Protein AF-0000000066610756 (afdb_homodimer)

pLDDT: mean 82.96, std 19.71, range [27.08, 98.69]

Radius of gyration: 21.39 Å; Cα contacts (8 Å, |Δi|>4): 344; chains: 2; bounding box: 57×65×44 Å

Nearest PDB structures (foldseek):
  4hwd-assembly3_B  TM=3.759E-01  e=1.108E+00  Arabidopsis thaliana
  2kvp-assembly1_A  TM=3.394E-01  e=3.979E+00  Mus musculus
  4hwh-assembly3_C  TM=3.846E-01  e=5.087E+00  Arabidopsis thaliana
  5v6p-assembly1_B  TM=2.642E-01  e=6.505E+00  Saccharomyces cerevisiae S288C
  3t6g-assembly2_D  TM=3.608E-01  e=3.987E-01  Homo sapiens

Secondary structure (DSSP, 8-state):
-----GGG--HIIIIIHHHHHHHHHHHHHHHHHHHHHHTT--TT-HHHHHHHHHHHHHHHHHHHHHHHHHHHHHHH-SSEEGGGSTHHHHHHHHHHHHHHHHHHTHHHHTTT-GGGTHHHHHHHHHHHHHHHHHHHHHHHHEE--TT--S--HHHHHHS--/-----GGG--HIIIIIHHHHHHHHHHHHHHHHHHHHHHTT--TT-HHHHHHHHHHHHHHHHHHHHHHHHHHHHHHH-SSEEGGGSTHHHHHHHHHHHHHHHHHHTHHHHHTT-GGGTHHHHHHHHHHHHHHHHHHHHHHHHEE--TT--S--HHHHHHS--

Solvent-accessible surface area (backbone atoms only — not comparable to full-atom values): 17244 Å² 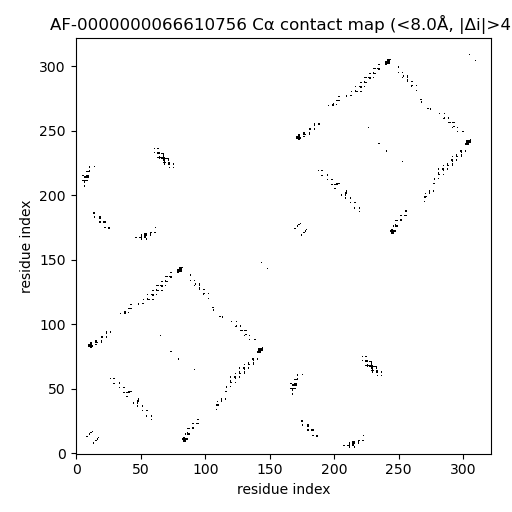total; per-residue (Å²): 129,78,73,62,89,56,69,66,46,29,43,15,74,63,40,38,62,65,43,44,60,55,51,47,50,44,49,51,52,49,51,50,49,46,55,63,49,26,72,64,43,40,96,82,32,58,67,48,45,50,23,48,48,31,45,42,51,29,51,33,50,51,38,35,28,51,33,18,24,48,46,30,52,52,70,73,43,92,64,38,51,45,82,39,42,54,49,50,61,56,45,52,48,50,53,38,51,54,49,50,52,48,62,73,43,34,64,71,47,26,69,82,43,41,81,83,45,42,71,51,49,51,47,35,52,51,33,37,51,53,30,49,54,42,49,52,53,42,61,72,47,42,41,74,46,80,85,60,75,76,88,68,58,66,63,55,64,74,51,65,119,129,77,73,61,88,55,69,67,45,28,44,16,74,63,40,37,62,63,43,43,61,55,50,48,50,44,50,50,51,51,52,48,50,46,57,62,51,26,71,64,44,40,98,83,32,58,68,48,45,51,23,49,48,32,46,42,49,28,51,33,49,50,37,34,28,52,32,19,24,49,45,30,52,55,71,72,43,92,64,38,49,45,81,39,43,53,48,49,61,56,44,53,47,51,53,39,52,55,49,50,52,49,61,72,42,34,66,70,48,26,70,81,43,42,79,82,44,42,70,49,51,51,47,34,52,51,33,37,51,52,32,49,52,42,51,53,54,42,61,71,47,40,41,73,45,80,86,61,74,76,90,68,57,67,64,55,64,73,54,62,118

Organism: Homo sapiens (NCBI:txid9606)

Sequence (322 aa):
MFLPHMNHLTLEQTFFSQVLPKTVKLFDDMMYELTSQARGLSSQNLEIQTTLRNILQTMVQLLGALTGCVQHICATQESIILENIQSLPSSVLHIIKSTFVHCKNSESVYSGCLHLVSDLLQALFKEAYSLQKQLMELLDMVCMDPLVDDNDDILNMVIGEMFLPHMNHLTLEQTFFSQVLPKTVKLFDDMMYELTSQARGLSSQNLEIQTTLRNILQTMVQLLGALTGCVQHICATQESIILENIQSLPSSVLHIIKSTFVHCKNSESVYSGCLHLVSDLLQALFKEAYSLQKQLMELLDMVCMDPLVDDNDDILNMVIGE

GO terms:
  GO:0005654 nucleoplasm (C, IDA)
  GO:0005730 nucleolus (C, IDA)

InterPro domains:
  IPR027902 Protein of unknown function DUF4487 [PTHR16071] (1-158)

Structure (mmCIF, N/CA/C/O backbone):
data_AF-0000000066610756-model_v1
#
loop_
_entity.id
_entity.type
_entity.pdbx_description
1 polymer 'FIGNL1 interacting regulator of recombination and mitosis'
#
loop_
_atom_site.group_PDB
_atom_site.id
_atom_site.type_symbol
_atom_site.label_atom_id
_atom_site.label_alt_id
_atom_site.label_comp_id
_atom_site.label_asym_id
_atom_site.label_entity_id
_atom_site.label_seq_id
_atom_site.pdbx_PDB_ins_code
_atom_site.Cartn_x
_atom_site.Cartn_y
_atom_site.Cartn_z
_atom_site.occupancy
_atom_site.B_iso_or_equiv
_atom_site.auth_seq_id
_atom_site.auth_comp_id
_atom_site.auth_asym_id
_atom_site.auth_atom_id
_atom_site.pdbx_PDB_model_num
ATOM 1 N N . MET A 1 1 ? -4.664 -6.758 -25.031 1 27.58 1 MET A N 1
ATOM 2 C CA . MET A 1 1 ? -3.332 -6.184 -24.875 1 27.58 1 MET A CA 1
ATOM 3 C C . MET A 1 1 ? -2.322 -7.254 -24.469 1 27.58 1 MET A C 1
ATOM 5 O O . MET A 1 1 ? -2.527 -7.977 -23.5 1 27.58 1 MET A O 1
ATOM 9 N N . PHE A 1 2 ? -1.64 -7.715 -25.359 1 30.11 2 PHE A N 1
ATOM 10 C CA . PHE A 1 2 ? -0.6 -8.734 -25.297 1 30.11 2 PHE A CA 1
ATOM 11 C C . PHE A 1 2 ? 0.396 -8.422 -24.188 1 30.11 2 PHE A C 1
ATOM 13 O O . PHE A 1 2 ? 1.03 -7.367 -24.188 1 30.11 2 PHE A O 1
ATOM 20 N N . LEU A 1 3 ? -0.009 -8.617 -23 1 39.03 3 LEU A N 1
ATOM 21 C CA . LEU A 1 3 ? 1.112 -8.469 -22.078 1 39.03 3 LEU A CA 1
ATOM 22 C C . LEU A 1 3 ? 2.371 -9.117 -22.656 1 39.03 3 LEU A C 1
ATOM 24 O O . LEU A 1 3 ? 2.34 -10.273 -23.078 1 39.03 3 LEU A O 1
ATOM 28 N N . PRO A 1 4 ? 3.203 -8.414 -23.359 1 38.75 4 PRO A N 1
ATOM 29 C CA . PRO A 1 4 ? 4.414 -9.031 -23.906 1 38.75 4 PRO A CA 1
ATOM 30 C C . PRO A 1 4 ? 4.875 -10.242 -23.094 1 38.75 4 PRO A C 1
ATOM 32 O O . PRO A 1 4 ? 4.453 -10.422 -21.953 1 38.75 4 PRO A O 1
ATOM 35 N N . HIS A 1 5 ? 5.805 -11.016 -23.562 1 45.28 5 HIS A N 1
ATOM 36 C CA . HIS A 1 5 ? 6.395 -12.227 -23 1 45.28 5 HIS A CA 1
ATOM 37 C C . HIS A 1 5 ? 6.57 -12.109 -21.484 1 45.28 5 HIS A C 1
ATOM 39 O O . HIS A 1 5 ? 7.297 -11.234 -21.016 1 45.28 5 HIS A O 1
ATOM 45 N N . MET A 1 6 ? 5.656 -12.57 -20.641 1 46.06 6 MET A N 1
ATOM 46 C CA . MET A 1 6 ? 5.258 -12.633 -19.234 1 46.06 6 MET A CA 1
ATOM 47 C C . MET A 1 6 ? 6.418 -13.086 -18.359 1 46.06 6 MET A C 1
ATOM 49 O O . MET A 1 6 ? 6.227 -13.398 -17.172 1 46.06 6 MET A O 1
ATOM 53 N N . ASN A 1 7 ? 7.629 -13.352 -18.938 1 48.03 7 ASN A N 1
ATOM 54 C CA . ASN A 1 7 ? 8.695 -14 -18.188 1 48.03 7 ASN A CA 1
ATOM 55 C C . ASN A 1 7 ? 9.133 -13.148 -17 1 48.03 7 ASN A C 1
ATOM 57 O O . ASN A 1 7 ? 9.891 -13.609 -16.141 1 48.03 7 ASN A O 1
ATOM 61 N N . HIS A 1 8 ? 8.836 -11.891 -16.953 1 53.22 8 HIS A N 1
ATOM 62 C CA . HIS A 1 8 ? 9.5 -11.18 -15.875 1 53.22 8 HIS A CA 1
ATOM 63 C C . HIS A 1 8 ? 8.523 -10.281 -15.117 1 53.22 8 HIS A C 1
ATOM 65 O O . HIS A 1 8 ? 8.82 -9.109 -14.875 1 53.22 8 HIS A O 1
ATOM 71 N N . LEU A 1 9 ? 7.348 -10.922 -14.891 1 63.69 9 LEU A N 1
ATOM 72 C CA . LEU A 1 9 ? 6.488 -10 -14.148 1 63.69 9 LEU A CA 1
ATOM 73 C C . LEU A 1 9 ? 6.91 -9.93 -12.688 1 63.69 9 LEU A C 1
ATOM 75 O O . LEU A 1 9 ? 6.812 -10.914 -11.953 1 63.69 9 LEU A O 1
ATOM 79 N N . THR A 1 10 ? 7.777 -8.867 -12.438 1 78.94 10 THR A N 1
ATOM 80 C CA . THR A 1 10 ? 8.148 -8.594 -11.055 1 78.94 10 THR A CA 1
ATOM 81 C C . THR A 1 10 ? 7.176 -7.605 -10.422 1 78.94 10 THR A C 1
ATOM 83 O O . THR A 1 10 ? 6.391 -6.961 -11.125 1 78.94 10 THR A O 1
ATOM 86 N N . LEU A 1 11 ? 7.051 -7.664 -9.172 1 83 11 LEU A N 1
ATOM 87 C CA . LEU A 1 11 ? 6.25 -6.699 -8.43 1 83 11 LEU A CA 1
ATOM 88 C C . LEU A 1 11 ? 6.57 -5.273 -8.867 1 83 11 LEU A C 1
ATOM 90 O O . LEU A 1 11 ? 5.672 -4.43 -8.953 1 83 11 LEU A O 1
ATOM 94 N N . GLU A 1 12 ? 7.793 -5.078 -9.25 1 87.69 12 GLU A N 1
ATOM 95 C CA . GLU A 1 12 ? 8.258 -3.783 -9.734 1 87.69 12 GLU A CA 1
ATOM 96 C C . GLU A 1 12 ? 7.543 -3.389 -11.031 1 87.69 12 GLU A C 1
ATOM 98 O O . GLU A 1 12 ? 6.914 -2.33 -11.094 1 87.69 12 GLU A O 1
ATOM 103 N N . GLN A 1 13 ? 7.535 -4.293 -11.891 1 82.88 13 GLN A N 1
ATOM 104 C CA . GLN A 1 13 ? 7.004 -3.98 -13.211 1 82.88 13 GLN A CA 1
ATOM 105 C C . GLN A 1 13 ? 5.48 -3.916 -13.195 1 82.88 13 GLN A C 1
ATOM 107 O O . GLN A 1 13 ? 4.879 -3.107 -13.906 1 82.88 13 GLN A O 1
ATOM 112 N N . THR A 1 14 ? 4.914 -4.633 -12.359 1 82.12 14 THR A N 1
ATOM 113 C CA . THR A 1 14 ? 3.463 -4.793 -12.406 1 82.12 14 THR A CA 1
ATOM 114 C C . THR A 1 14 ? 2.785 -3.814 -11.445 1 82.12 14 THR A C 1
ATOM 116 O O . THR A 1 14 ? 1.676 -3.348 -11.711 1 82.12 14 THR A O 1
ATOM 119 N N . PHE A 1 15 ? 3.443 -3.43 -10.422 1 87.69 15 PHE A N 1
ATOM 120 C CA . PHE A 1 15 ? 2.75 -2.682 -9.383 1 87.69 15 PHE A CA 1
ATOM 121 C C . PHE A 1 15 ? 3.537 -1.435 -8.992 1 87.69 15 PHE A C 1
ATOM 123 O O . PHE A 1 15 ? 3.096 -0.312 -9.25 1 87.69 15 PHE A O 1
ATOM 130 N N . PHE A 1 16 ? 4.73 -1.528 -8.492 1 92 16 PHE A N 1
ATOM 131 C CA . PHE A 1 16 ? 5.434 -0.421 -7.859 1 92 16 PHE A CA 1
ATOM 132 C C . PHE A 1 16 ? 5.762 0.667 -8.875 1 92 16 PHE A C 1
ATOM 134 O O . PHE A 1 16 ? 5.555 1.854 -8.609 1 92 16 PHE A O 1
ATOM 141 N N . SER A 1 17 ? 6.168 0.231 -10 1 92.12 17 SER A N 1
ATOM 142 C CA . SER A 1 17 ? 6.551 1.218 -11.008 1 92.12 17 SER A CA 1
ATOM 143 C C . SER A 1 17 ? 5.332 1.986 -11.516 1 92.12 17 SER A C 1
ATOM 145 O O . SER A 1 17 ? 5.469 3.076 -12.07 1 92.12 17 SER A O 1
ATOM 147 N N . GLN A 1 18 ? 4.211 1.436 -11.273 1 87.75 18 GLN A N 1
ATOM 148 C CA . GLN A 1 18 ? 2.988 2.068 -11.766 1 87.75 18 GLN A CA 1
ATOM 149 C C . GLN A 1 18 ? 2.342 2.92 -10.672 1 87.75 18 GLN A C 1
ATOM 151 O O . GLN A 1 18 ? 1.815 4 -10.953 1 87.75 18 GLN A O 1
ATOM 156 N N . VAL A 1 19 ? 2.441 2.537 -9.516 1 91.06 19 VAL A N 1
ATOM 157 C CA . VAL A 1 19 ? 1.655 3.111 -8.43 1 91.06 19 VAL A CA 1
ATOM 158 C C . VAL A 1 19 ? 2.502 4.113 -7.652 1 91.06 19 VAL A C 1
ATOM 160 O O . VAL A 1 19 ? 2.018 5.184 -7.273 1 91.06 19 VAL A O 1
ATOM 163 N N . LEU A 1 20 ? 3.752 3.887 -7.426 1 95 20 LEU A N 1
ATOM 164 C CA . LEU A 1 20 ? 4.57 4.66 -6.496 1 95 20 LEU A CA 1
ATOM 165 C C . LEU A 1 20 ? 4.855 6.051 -7.051 1 95 20 LEU A C 1
ATOM 167 O O . LEU A 1 20 ? 4.828 7.039 -6.309 1 95 20 LEU A O 1
ATOM 171 N N . PRO A 1 21 ? 5.047 6.168 -8.383 1 93.44 21 PRO A N 1
ATOM 172 C CA . PRO A 1 21 ? 5.227 7.531 -8.898 1 93.44 21 PRO A CA 1
ATOM 173 C C . PRO A 1 21 ? 4.016 8.422 -8.633 1 93.44 21 PRO A C 1
ATOM 175 O O . PRO A 1 21 ? 4.172 9.602 -8.305 1 93.44 21 PRO A O 1
ATOM 178 N N . LYS A 1 22 ? 2.867 7.906 -8.773 1 91.81 22 LYS A N 1
ATOM 179 C CA . LYS A 1 22 ? 1.653 8.664 -8.477 1 91.81 22 LYS A CA 1
ATOM 180 C C . LYS A 1 22 ? 1.566 9 -6.992 1 91.81 22 LYS A C 1
ATOM 182 O O . LYS A 1 22 ? 1.141 10.102 -6.621 1 91.81 22 LYS A O 1
ATOM 187 N N . THR A 1 23 ? 1.944 8.094 -6.156 1 93.94 23 THR A N 1
ATOM 188 C CA . THR A 1 23 ? 1.965 8.312 -4.711 1 93.94 23 THR A CA 1
ATOM 189 C C . THR A 1 23 ? 2.906 9.453 -4.348 1 93.94 23 THR A C 1
ATOM 191 O O . THR A 1 23 ? 2.549 10.328 -3.559 1 93.94 23 THR A O 1
ATOM 194 N N . VAL A 1 24 ? 4.043 9.453 -4.965 1 96.5 24 VAL A N 1
ATOM 195 C CA . VAL A 1 24 ? 5.039 10.484 -4.715 1 96.5 24 VAL A CA 1
ATOM 196 C C . VAL A 1 24 ? 4.492 11.844 -5.152 1 96.5 24 VAL A C 1
ATOM 198 O O . VAL A 1 24 ? 4.613 12.828 -4.426 1 96.5 24 VAL A O 1
ATOM 201 N N . LYS A 1 25 ? 3.906 11.812 -6.289 1 94.69 25 LYS A N 1
ATOM 202 C CA . LYS A 1 25 ? 3.332 13.055 -6.793 1 94.69 25 LYS A CA 1
ATOM 203 C C . LYS A 1 25 ? 2.246 13.578 -5.855 1 94.69 25 LYS A C 1
ATOM 205 O O . LYS A 1 25 ? 2.184 14.781 -5.582 1 94.69 25 LYS A O 1
ATOM 210 N N . LEU A 1 26 ? 1.406 12.766 -5.434 1 92.19 26 LEU A N 1
ATOM 211 C CA . LEU A 1 26 ? 0.346 13.141 -4.508 1 92.19 26 LEU A CA 1
ATOM 212 C C . LEU A 1 26 ? 0.931 13.695 -3.213 1 92.19 26 LEU A C 1
ATOM 214 O O . LEU A 1 26 ? 0.443 14.703 -2.688 1 92.19 26 LEU A O 1
ATOM 218 N N . PHE A 1 27 ? 1.958 13.078 -2.768 1 95.62 27 PHE A N 1
ATOM 219 C CA . PHE A 1 27 ? 2.594 13.531 -1.536 1 95.62 27 PHE A CA 1
ATOM 220 C C . PHE A 1 27 ? 3.221 14.906 -1.723 1 95.62 27 PHE A C 1
ATOM 222 O O . PHE A 1 27 ? 3.076 15.781 -0.867 1 95.62 27 PHE A O 1
ATOM 229 N N . ASP A 1 28 ? 3.861 15.031 -2.85 1 96.06 28 ASP A N 1
ATOM 230 C CA . ASP A 1 28 ? 4.465 16.328 -3.166 1 96.06 28 ASP A CA 1
ATOM 231 C C . ASP A 1 28 ? 3.404 17.422 -3.262 1 96.06 28 ASP A C 1
ATOM 233 O O . ASP A 1 28 ? 3.621 18.531 -2.803 1 96.06 28 ASP A O 1
ATOM 237 N N . ASP A 1 29 ? 2.348 17.078 -3.854 1 93 29 ASP A N 1
ATOM 238 C CA . ASP A 1 29 ? 1.25 18.031 -3.965 1 93 29 ASP A CA 1
ATOM 239 C C . ASP A 1 29 ? 0.721 18.422 -2.586 1 93 29 ASP A C 1
ATOM 241 O O . ASP A 1 29 ? 0.427 19.594 -2.338 1 93 29 ASP A O 1
ATOM 245 N N . MET A 1 30 ? 0.583 17.484 -1.714 1 93.62 30 MET A N 1
ATOM 246 C CA . MET A 1 30 ? 0.137 17.766 -0.353 1 93.62 30 MET A CA 1
ATOM 247 C C . MET A 1 30 ? 1.142 18.656 0.376 1 93.62 30 MET A C 1
ATOM 249 O O . MET A 1 30 ? 0.756 19.594 1.065 1 93.62 30 MET A O 1
ATOM 253 N N . MET A 1 31 ? 2.434 18.391 0.14 1 94.69 31 MET A N 1
ATOM 254 C CA . MET A 1 31 ? 3.484 19.203 0.763 1 94.69 31 MET A CA 1
ATOM 255 C C . MET A 1 31 ? 3.428 20.641 0.274 1 94.69 31 MET A C 1
ATOM 257 O O . MET A 1 31 ? 3.58 21.578 1.064 1 94.69 31 MET A O 1
ATOM 261 N N . TYR A 1 32 ? 3.207 20.734 -0.966 1 93.44 32 TYR A N 1
ATOM 262 C CA . TYR A 1 32 ? 3.1 22.062 -1.553 1 93.44 32 TYR A CA 1
ATOM 263 C C . TYR A 1 32 ? 1.906 22.828 -0.978 1 93.44 32 TYR A C 1
ATOM 265 O O . TYR A 1 32 ? 2.027 23.984 -0.592 1 93.44 32 TYR A O 1
ATOM 273 N N . GLU A 1 33 ? 0.797 22.156 -0.898 1 90.75 33 GLU A N 1
ATOM 274 C CA . GLU A 1 33 ? -0.41 22.766 -0.349 1 90.75 33 GLU A CA 1
ATOM 275 C C . GLU A 1 33 ? -0.223 23.141 1.12 1 90.75 33 GLU A C 1
ATOM 277 O O . GLU A 1 33 ? -0.69 24.188 1.566 1 90.75 33 GLU A O 1
ATOM 282 N N . LEU A 1 34 ? 0.386 22.266 1.801 1 93.31 34 LEU A N 1
ATOM 283 C CA . LEU A 1 34 ? 0.671 22.516 3.209 1 93.31 34 LEU A CA 1
ATOM 284 C C . LEU A 1 34 ? 1.474 23.812 3.383 1 93.31 34 LEU A C 1
ATOM 286 O O . LEU A 1 34 ? 1.108 24.672 4.188 1 93.31 34 LEU A O 1
ATOM 290 N N . THR A 1 35 ? 2.469 23.938 2.627 1 91.88 35 THR A N 1
ATOM 291 C CA . THR A 1 35 ? 3.344 25.109 2.717 1 91.88 35 THR A CA 1
ATOM 292 C C . THR A 1 35 ? 2.621 26.359 2.256 1 91.88 35 THR A C 1
ATOM 294 O O . THR A 1 35 ? 2.766 27.422 2.863 1 91.88 35 THR A O 1
ATOM 297 N N . SER A 1 36 ? 1.861 26.25 1.258 1 91.69 36 SER A N 1
ATOM 298 C CA . SER A 1 36 ? 1.138 27.406 0.711 1 91.69 36 SER A CA 1
ATOM 299 C C . SER A 1 36 ? 0.077 27.906 1.686 1 91.69 36 SER A C 1
ATOM 301 O O . SER A 1 36 ? -0.064 29.109 1.891 1 91.69 36 SER A O 1
ATOM 303 N N . GLN A 1 37 ? -0.64 26.969 2.33 1 89.5 37 GLN A N 1
ATOM 304 C CA . GLN A 1 37 ? -1.739 27.312 3.221 1 89.5 37 GLN A CA 1
ATOM 305 C C . GLN A 1 37 ? -1.222 27.75 4.59 1 89.5 37 GLN A C 1
ATOM 307 O O . GLN A 1 37 ? -1.882 28.516 5.297 1 89.5 37 GLN A O 1
ATOM 312 N N . ALA A 1 38 ? -0.057 27.344 4.91 1 91.94 38 ALA A N 1
ATOM 313 C CA . ALA A 1 38 ? 0.499 27.641 6.227 1 91.94 38 ALA A CA 1
ATOM 314 C C . ALA A 1 38 ? 0.725 29.141 6.398 1 91.94 38 ALA A C 1
ATOM 316 O O . ALA A 1 38 ? 0.708 29.656 7.52 1 91.94 38 ALA A O 1
ATOM 317 N N . ARG A 1 39 ? 0.85 29.812 5.305 1 87.69 39 ARG A N 1
ATOM 318 C CA . ARG A 1 39 ? 1.081 31.25 5.34 1 87.69 39 ARG A CA 1
ATOM 319 C C . ARG A 1 39 ? -0.112 31.984 5.945 1 87.69 39 ARG A C 1
ATOM 321 O O . ARG A 1 39 ? 0.042 33.062 6.523 1 87.69 39 ARG A O 1
ATOM 328 N N . GLY A 1 40 ? -1.313 31.438 5.797 1 89.62 40 GLY A N 1
ATOM 329 C CA . GLY A 1 40 ? -2.529 32.062 6.293 1 89.62 40 GLY A CA 1
ATOM 330 C C . GLY A 1 40 ? -2.984 31.5 7.629 1 89.62 40 GLY A C 1
ATOM 331 O O . GLY A 1 40 ? -4.031 31.891 8.148 1 89.62 40 GLY A O 1
ATOM 332 N N . LEU A 1 41 ? -2.186 30.641 8.188 1 90.38 41 LEU A N 1
ATOM 333 C CA . LEU A 1 41 ? -2.586 29.969 9.422 1 90.38 41 LEU A CA 1
ATOM 334 C C . LEU A 1 41 ? -2.615 30.938 10.594 1 90.38 41 LEU A C 1
ATOM 336 O O . LEU A 1 41 ? -1.671 31.719 10.789 1 90.38 41 LEU A O 1
ATOM 340 N N . SER A 1 42 ? -3.709 31.016 11.18 1 86.06 42 SER A N 1
ATOM 341 C CA . SER A 1 42 ? -3.912 31.781 12.406 1 86.06 42 SER A CA 1
ATOM 342 C C . SER A 1 42 ? -5.027 31.188 13.258 1 86.06 42 SER A C 1
ATOM 344 O O . SER A 1 42 ? -5.816 30.375 12.766 1 86.06 42 SER A O 1
ATOM 346 N N . SER A 1 43 ? -5.055 31.531 14.57 1 84.31 43 SER A N 1
ATOM 347 C CA . SER A 1 43 ? -6.082 31.031 15.469 1 84.31 43 SER A CA 1
ATOM 348 C C . SER A 1 43 ? -7.465 31.516 15.062 1 84.31 43 SER A C 1
ATOM 350 O O . SER A 1 43 ? -8.484 30.953 15.469 1 84.31 43 SER A O 1
ATOM 352 N N . GLN A 1 44 ? -7.465 32.531 14.141 1 86.94 44 GLN A N 1
ATOM 353 C CA . GLN A 1 44 ? -8.742 33.125 13.75 1 86.94 44 GLN A CA 1
ATOM 354 C C . GLN A 1 44 ? -9.242 32.531 12.445 1 86.94 44 GLN A C 1
ATOM 356 O O . GLN A 1 44 ? -10.414 32.688 12.086 1 86.94 44 GLN A O 1
ATOM 361 N N . ASN A 1 45 ? -8.344 31.844 11.781 1 88.56 45 ASN A N 1
ATOM 362 C CA . ASN A 1 45 ? -8.742 31.25 10.508 1 88.56 45 ASN A CA 1
ATOM 363 C C . ASN A 1 45 ? -8.984 29.75 10.633 1 88.56 45 ASN A C 1
ATOM 365 O O . ASN A 1 45 ? -8.133 28.953 10.242 1 88.56 45 ASN A O 1
ATOM 369 N N . LEU A 1 46 ? -10.133 29.406 11.047 1 88 46 LEU A N 1
ATOM 370 C CA . LEU A 1 46 ? -10.508 28.016 11.344 1 88 46 LEU A CA 1
ATOM 371 C C . LEU A 1 46 ? -10.5 27.172 10.086 1 88 46 LEU A C 1
ATOM 373 O O . LEU A 1 46 ? -10.156 25.984 10.125 1 88 46 LEU A O 1
ATOM 377 N N . GLU A 1 47 ? -10.859 27.828 9.039 1 88.44 47 GLU A N 1
ATOM 378 C CA . GLU A 1 47 ? -10.914 27.109 7.773 1 88.44 47 GLU A CA 1
ATOM 379 C C . GLU A 1 47 ? -9.531 26.609 7.359 1 88.44 47 GLU A C 1
ATOM 381 O O . GLU A 1 47 ? -9.375 25.438 6.992 1 88.44 47 GLU A O 1
ATOM 386 N N . ILE A 1 48 ? -8.57 27.5 7.473 1 90.31 48 ILE A N 1
ATOM 387 C CA . ILE A 1 48 ? -7.203 27.125 7.105 1 90.31 48 ILE A CA 1
ATOM 388 C C . ILE A 1 48 ? -6.66 26.109 8.094 1 90.31 48 ILE A C 1
ATOM 390 O O . ILE A 1 48 ? -5.996 25.141 7.699 1 90.31 48 ILE A O 1
ATOM 394 N N . GLN A 1 49 ? -6.961 26.281 9.367 1 92.56 49 GLN A N 1
ATOM 395 C CA . GLN A 1 49 ? -6.527 25.312 10.383 1 92.56 49 GLN A CA 1
ATOM 396 C C . GLN A 1 49 ? -7.055 23.922 10.078 1 92.56 49 GLN A C 1
ATOM 398 O O . GLN A 1 49 ? -6.301 22.938 10.117 1 92.56 49 GLN A O 1
ATOM 403 N N . THR A 1 50 ? -8.305 23.875 9.75 1 90.5 50 THR A N 1
ATOM 404 C CA . THR A 1 50 ? -8.93 22.594 9.453 1 90.5 50 THR A CA 1
ATOM 405 C C . THR A 1 50 ? -8.305 21.953 8.219 1 90.5 50 THR A C 1
ATOM 407 O O . THR A 1 50 ? -8.039 20.75 8.203 1 90.5 50 THR A O 1
ATOM 410 N N . THR A 1 51 ? -8.055 22.75 7.242 1 89.62 51 THR A N 1
ATOM 411 C CA . THR A 1 51 ? -7.438 22.266 6.012 1 89.62 51 THR A CA 1
ATOM 412 C C . THR A 1 51 ? -6.047 21.703 6.289 1 89.62 51 THR A C 1
ATOM 414 O O . THR A 1 51 ? -5.715 20.594 5.844 1 89.62 51 THR A O 1
ATOM 417 N N . LEU A 1 52 ? -5.297 22.453 7.035 1 93.44 52 LEU A N 1
ATOM 418 C CA . LEU A 1 52 ? -3.938 22.031 7.352 1 93.44 52 LEU A CA 1
ATOM 419 C C . LEU A 1 52 ? -3.945 20.734 8.164 1 93.44 52 LEU A C 1
ATOM 421 O O . LEU A 1 52 ? -3.17 19.828 7.887 1 93.44 52 LEU A O 1
ATOM 425 N N . ARG A 1 53 ? -4.855 20.672 9.078 1 92.44 53 ARG A N 1
ATOM 426 C CA . ARG A 1 53 ? -4.945 19.469 9.906 1 92.44 53 ARG A CA 1
ATOM 427 C C . ARG A 1 53 ? -5.367 18.266 9.07 1 92.44 53 ARG A C 1
ATOM 429 O O . ARG A 1 53 ? -4.848 17.156 9.258 1 92.44 53 ARG A O 1
ATOM 436 N N . ASN A 1 54 ? -6.223 18.438 8.156 1 88.94 54 ASN A N 1
ATOM 437 C CA . ASN A 1 54 ? -6.664 17.359 7.281 1 88.94 54 ASN A CA 1
ATOM 438 C C . ASN A 1 54 ? -5.527 16.859 6.391 1 88.94 54 ASN A C 1
ATOM 440 O O . ASN A 1 54 ? -5.359 15.656 6.211 1 88.94 54 ASN A O 1
ATOM 444 N N . ILE A 1 55 ? -4.781 17.75 5.816 1 93.25 55 ILE A N 1
ATOM 445 C CA . ILE A 1 55 ? -3.666 17.359 4.957 1 93.25 55 ILE A CA 1
ATOM 446 C C . ILE A 1 55 ? -2.637 16.578 5.773 1 93.25 55 ILE A C 1
ATOM 448 O O . ILE A 1 55 ? -2.191 15.508 5.355 1 93.25 55 ILE A O 1
ATOM 452 N N . LEU A 1 56 ? -2.344 17.141 6.949 1 94.38 56 LEU A N 1
ATOM 453 C CA . LEU A 1 56 ? -1.354 16.484 7.797 1 94.38 56 LEU A CA 1
ATOM 454 C C . LEU A 1 56 ? -1.82 15.094 8.211 1 94.38 56 LEU A C 1
ATOM 456 O O . LEU A 1 56 ? -1.045 14.141 8.164 1 94.38 56 LEU A O 1
ATOM 460 N N . GLN A 1 57 ? -3.051 15.031 8.516 1 90.25 57 GLN A N 1
ATOM 461 C CA . GLN A 1 57 ? -3.615 13.742 8.883 1 90.25 57 GLN A CA 1
ATOM 462 C C . GLN A 1 57 ? -3.504 12.742 7.734 1 90.25 57 GLN A C 1
ATOM 464 O O . GLN A 1 57 ? -3.141 11.586 7.945 1 90.25 57 GLN A O 1
ATOM 469 N N . THR A 1 58 ? -3.84 13.148 6.602 1 90.06 58 THR A N 1
ATOM 470 C CA . THR A 1 58 ? -3.76 12.297 5.418 1 90.06 58 THR A CA 1
ATOM 471 C C . THR A 1 58 ? -2.32 11.859 5.164 1 90.06 58 THR A C 1
ATOM 473 O O . THR A 1 58 ? -2.066 10.695 4.848 1 90.06 58 THR A O 1
ATOM 476 N N . MET A 1 59 ? -1.381 12.758 5.32 1 94.19 59 MET A N 1
ATOM 477 C CA . MET A 1 59 ? 0.03 12.438 5.121 1 94.19 59 MET A CA 1
ATOM 478 C C . MET A 1 59 ? 0.505 11.414 6.148 1 94.19 59 MET A C 1
ATOM 480 O O . MET A 1 59 ? 1.229 10.477 5.809 1 94.19 59 MET A O 1
ATOM 484 N N . VAL A 1 60 ? 0.067 11.594 7.395 1 93.75 60 VAL A N 1
ATOM 485 C CA . VAL A 1 60 ? 0.411 10.641 8.445 1 93.75 60 VAL A CA 1
ATOM 486 C C . VAL A 1 60 ? -0.092 9.25 8.062 1 93.75 60 VAL A C 1
ATOM 488 O O . VAL A 1 60 ? 0.647 8.266 8.156 1 93.75 60 VAL A O 1
ATOM 491 N N . GLN A 1 61 ? -1.275 9.227 7.586 1 89.81 61 GLN A N 1
ATOM 492 C CA . GLN A 1 61 ? -1.876 7.957 7.199 1 89.81 61 GLN A CA 1
ATOM 493 C C . GLN A 1 61 ? -1.147 7.344 6.008 1 89.81 61 GLN A C 1
ATOM 495 O O . GLN A 1 61 ? -0.953 6.129 5.949 1 89.81 61 GLN A O 1
ATOM 500 N N . LEU A 1 62 ? -0.823 8.086 5.082 1 92.88 62 LEU A N 1
ATOM 501 C CA . LEU A 1 62 ? -0.115 7.586 3.908 1 92.88 62 LEU A CA 1
ATOM 502 C C . LEU A 1 62 ? 1.239 7.004 4.297 1 92.88 62 LEU A C 1
ATOM 504 O O . LEU A 1 62 ? 1.615 5.926 3.824 1 92.88 62 LEU A O 1
ATOM 508 N N . LEU A 1 63 ? 1.993 7.715 5.176 1 95.94 63 LEU A N 1
ATOM 509 C CA . LEU A 1 63 ? 3.262 7.188 5.664 1 95.94 63 LEU A CA 1
ATOM 510 C C . LEU A 1 63 ? 3.062 5.844 6.352 1 95.94 63 LEU A C 1
ATOM 512 O O . LEU A 1 63 ? 3.848 4.914 6.145 1 95.94 63 LEU A O 1
ATOM 516 N N . GLY A 1 64 ? 2.018 5.773 7.102 1 92.88 64 GLY A N 1
ATOM 517 C CA . GLY A 1 64 ? 1.698 4.52 7.758 1 92.88 64 GLY A CA 1
ATOM 518 C C . GLY A 1 64 ? 1.44 3.383 6.785 1 92.88 64 GLY A C 1
ATOM 519 O O . GLY A 1 64 ? 1.932 2.27 6.977 1 92.88 64 GLY A O 1
ATOM 520 N N . ALA A 1 65 ? 0.667 3.662 5.836 1 90.06 65 ALA A N 1
ATOM 521 C CA . ALA A 1 65 ? 0.377 2.65 4.824 1 90.06 65 ALA A CA 1
ATOM 522 C C . ALA A 1 65 ? 1.656 2.172 4.145 1 90.06 65 ALA A C 1
ATOM 524 O O . ALA A 1 65 ? 1.834 0.974 3.912 1 90.06 65 ALA A O 1
ATOM 525 N N . LEU A 1 66 ? 2.527 3.066 3.797 1 94.88 66 LEU A N 1
ATOM 526 C CA . LEU A 1 66 ? 3.799 2.709 3.18 1 94.88 66 LEU A CA 1
ATOM 527 C C . LEU A 1 66 ? 4.648 1.869 4.129 1 94.88 66 LEU A C 1
ATOM 529 O O . LEU A 1 66 ? 5.289 0.904 3.705 1 94.88 66 LEU A O 1
ATOM 533 N N . THR A 1 67 ? 4.605 2.238 5.406 1 94.69 67 THR A N 1
ATOM 534 C CA . THR A 1 67 ? 5.324 1.457 6.406 1 94.69 67 THR A CA 1
ATOM 535 C C . THR A 1 67 ? 4.824 0.016 6.43 1 94.69 67 THR A C 1
ATOM 537 O O . THR A 1 67 ? 5.621 -0.924 6.43 1 94.69 67 THR A O 1
ATOM 540 N N . GLY A 1 68 ? 3.543 -0.089 6.461 1 91.38 68 GLY A N 1
ATOM 541 C CA . GLY A 1 68 ? 2.961 -1.422 6.422 1 91.38 68 GLY A CA 1
ATOM 542 C C . GLY A 1 68 ? 3.375 -2.221 5.203 1 91.38 68 GLY A C 1
ATOM 543 O O . GLY A 1 68 ? 3.682 -3.408 5.305 1 91.38 68 GLY A O 1
ATOM 544 N N . CYS A 1 69 ? 3.395 -1.635 4.066 1 89.31 69 CYS A N 1
ATOM 545 C CA . CYS A 1 69 ? 3.783 -2.295 2.824 1 89.31 69 CYS A CA 1
ATOM 546 C C . CYS A 1 69 ? 5.23 -2.768 2.887 1 89.31 69 CYS A C 1
ATOM 548 O O . CYS A 1 69 ? 5.523 -3.922 2.574 1 89.31 69 CYS A O 1
ATOM 550 N N . VAL A 1 70 ? 6.164 -1.943 3.324 1 93.62 70 VAL A N 1
ATOM 551 C CA . VAL A 1 70 ? 7.582 -2.283 3.402 1 93.62 70 VAL A CA 1
ATOM 552 C C . VAL A 1 70 ? 7.793 -3.383 4.438 1 93.62 70 VAL A C 1
ATOM 554 O O . VAL A 1 70 ? 8.547 -4.332 4.203 1 93.62 70 VAL A O 1
ATOM 557 N N . GLN A 1 71 ? 7.082 -3.244 5.539 1 92.12 71 GLN A N 1
ATOM 558 C CA . GLN A 1 71 ? 7.172 -4.254 6.586 1 92.12 71 GLN A CA 1
ATOM 559 C C . GLN A 1 71 ? 6.77 -5.629 6.062 1 92.12 71 GLN A C 1
ATOM 561 O O . GLN A 1 71 ? 7.426 -6.633 6.363 1 92.12 71 GLN A O 1
ATOM 566 N N . HIS A 1 72 ? 5.738 -5.633 5.363 1 85.81 72 HIS A N 1
ATOM 567 C CA . HIS A 1 72 ? 5.242 -6.902 4.852 1 85.81 72 HIS A CA 1
ATOM 568 C C . HIS A 1 72 ? 6.234 -7.527 3.875 1 85.81 72 HIS A C 1
ATOM 570 O O . HIS A 1 72 ? 6.469 -8.742 3.91 1 85.81 72 HIS A O 1
ATOM 576 N N . ILE A 1 73 ? 6.781 -6.777 2.98 1 86.31 73 ILE A N 1
ATOM 577 C CA . ILE A 1 73 ? 7.773 -7.254 2.021 1 86.31 73 ILE A CA 1
ATOM 578 C C . ILE A 1 73 ? 8.961 -7.859 2.764 1 86.31 73 ILE A C 1
ATOM 580 O O . ILE A 1 73 ? 9.445 -8.938 2.402 1 86.31 73 ILE A O 1
ATOM 584 N N . CYS A 1 74 ? 9.336 -7.203 3.801 1 86.69 74 CYS A N 1
ATOM 585 C CA . CYS A 1 74 ? 10.469 -7.688 4.586 1 86.69 74 CYS A CA 1
ATOM 586 C C . CYS A 1 74 ? 10.109 -8.969 5.324 1 86.69 74 CYS A C 1
ATOM 588 O O . CYS A 1 74 ? 10.953 -9.844 5.5 1 86.69 74 CYS A O 1
ATOM 590 N N . ALA A 1 75 ? 8.883 -9.102 5.703 1 82.81 75 ALA A N 1
ATOM 591 C CA . ALA A 1 75 ? 8.469 -10.234 6.531 1 82.81 75 ALA A CA 1
ATOM 592 C C . ALA A 1 75 ? 8.219 -11.477 5.676 1 82.81 75 ALA A C 1
ATOM 594 O O . ALA A 1 75 ? 8.398 -12.602 6.141 1 82.81 75 ALA A O 1
ATOM 595 N N . THR A 1 76 ? 7.824 -11.32 4.531 1 75.44 76 THR A N 1
ATOM 596 C CA . THR A 1 76 ? 7.332 -12.445 3.746 1 75.44 76 THR A CA 1
ATOM 597 C C . THR A 1 76 ? 8.398 -12.938 2.775 1 75.44 76 THR A C 1
ATOM 599 O O . THR A 1 76 ? 8.32 -14.055 2.268 1 75.44 76 THR A O 1
ATOM 602 N N . GLN A 1 77 ? 9.359 -12.094 2.426 1 72.19 77 GLN A N 1
ATOM 603 C CA . GLN A 1 77 ? 10.367 -12.484 1.441 1 72.19 77 GLN A CA 1
ATOM 604 C C . GLN A 1 77 ? 11.672 -12.891 2.119 1 72.19 77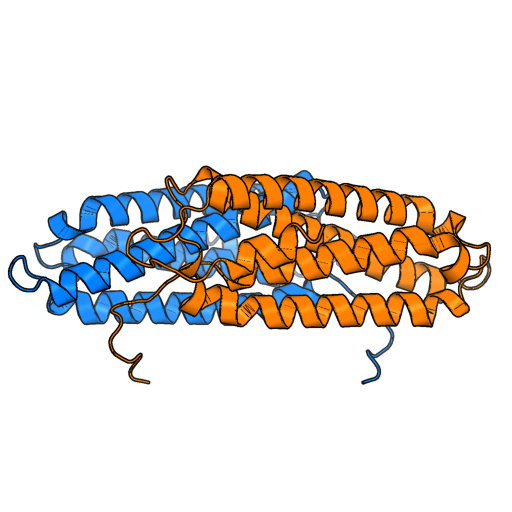 GLN A C 1
ATOM 606 O O . GLN A 1 77 ? 12.133 -12.219 3.043 1 72.19 77 GLN A O 1
ATOM 611 N N . GLU A 1 78 ? 12.156 -14.109 1.683 1 71.12 78 GLU A N 1
ATOM 612 C CA . GLU A 1 78 ? 13.43 -14.562 2.221 1 71.12 78 GLU A CA 1
ATOM 613 C C . GLU A 1 78 ? 14.586 -13.719 1.69 1 71.12 78 GLU A C 1
ATOM 615 O O . GLU A 1 78 ? 15.539 -13.43 2.418 1 71.12 78 GLU A O 1
ATOM 620 N N . SER A 1 79 ? 14.516 -13.492 0.53 1 74.06 79 SER A N 1
ATOM 621 C CA . SER A 1 79 ? 15.477 -12.609 -0.131 1 74.06 79 SER A CA 1
ATOM 622 C C . SER A 1 79 ? 14.773 -11.672 -1.108 1 74.06 79 SER A C 1
ATOM 624 O O . SER A 1 79 ? 13.781 -12.047 -1.733 1 74.06 79 SER A O 1
ATOM 626 N N . ILE A 1 80 ? 15.328 -10.531 -0.953 1 79.12 80 ILE A N 1
ATOM 627 C CA . ILE A 1 80 ? 14.68 -9.516 -1.78 1 79.12 80 ILE A CA 1
ATOM 628 C C . ILE A 1 80 ? 15.617 -9.094 -2.906 1 79.12 80 ILE A C 1
ATOM 630 O O . ILE A 1 80 ? 16.766 -8.695 -2.656 1 79.12 80 ILE A O 1
ATOM 634 N N . ILE A 1 81 ? 15.156 -9.32 -4.086 1 81.69 81 ILE A N 1
ATOM 635 C CA . ILE A 1 81 ? 15.891 -8.828 -5.25 1 81.69 81 ILE A CA 1
ATOM 636 C C . ILE A 1 81 ? 15.492 -7.379 -5.535 1 81.69 81 ILE A C 1
ATOM 638 O O . ILE A 1 81 ? 14.336 -7.094 -5.848 1 81.69 81 ILE A O 1
ATOM 642 N N . LEU A 1 82 ? 16.422 -6.547 -5.465 1 82.44 82 LEU A N 1
ATOM 643 C CA . LEU A 1 82 ? 16.172 -5.113 -5.574 1 82.44 82 LEU A CA 1
ATOM 644 C C . LEU A 1 82 ? 15.477 -4.785 -6.895 1 82.44 82 LEU A C 1
ATOM 646 O O . LEU A 1 82 ? 14.57 -3.949 -6.934 1 82.44 82 LEU A O 1
ATOM 650 N N . GLU A 1 83 ? 15.891 -5.48 -7.887 1 81.88 83 GLU A N 1
ATOM 651 C CA . GLU A 1 83 ? 15.328 -5.223 -9.211 1 81.88 83 GLU A CA 1
ATOM 652 C C . GLU A 1 83 ? 13.82 -5.469 -9.219 1 81.88 83 GLU A C 1
ATOM 654 O O . GLU A 1 83 ? 13.102 -4.922 -10.062 1 81.88 83 GLU A O 1
ATOM 659 N N . ASN A 1 84 ? 13.359 -6.246 -8.312 1 82.75 84 ASN A N 1
ATOM 660 C CA . ASN A 1 84 ? 11.953 -6.609 -8.266 1 82.75 84 ASN A CA 1
ATOM 661 C C . ASN A 1 84 ? 11.125 -5.574 -7.5 1 82.75 84 ASN A C 1
ATOM 663 O O . ASN A 1 84 ? 9.898 -5.629 -7.504 1 82.75 84 ASN A O 1
ATOM 667 N N . ILE A 1 85 ? 11.867 -4.621 -6.891 1 88.44 85 ILE A N 1
ATOM 668 C CA . ILE A 1 85 ? 11.141 -3.609 -6.137 1 88.44 85 ILE A CA 1
ATOM 669 C C . ILE A 1 85 ? 11.875 -2.27 -6.234 1 88.44 85 ILE A C 1
ATOM 671 O O . ILE A 1 85 ? 11.875 -1.487 -5.281 1 88.44 85 ILE A O 1
ATOM 675 N N . GLN A 1 86 ? 12.523 -1.904 -7.148 1 89.75 86 GLN A N 1
ATOM 676 C CA . GLN A 1 86 ? 13.469 -0.798 -7.242 1 89.75 86 GLN A CA 1
ATOM 677 C C . GLN A 1 86 ? 12.773 0.543 -7.035 1 89.75 86 GLN A C 1
ATOM 679 O O . GLN A 1 86 ? 13.375 1.492 -6.531 1 89.75 86 GLN A O 1
ATOM 684 N N . SER A 1 87 ? 11.555 0.717 -7.457 1 92.94 87 SER A N 1
ATOM 685 C CA . SER A 1 87 ? 10.828 1.975 -7.297 1 92.94 87 SER A CA 1
ATOM 686 C C . SER A 1 87 ? 10.492 2.236 -5.832 1 92.94 87 SER A C 1
ATOM 688 O O . SER A 1 87 ? 10.359 3.389 -5.414 1 92.94 87 SER A O 1
ATOM 690 N N . LEU A 1 88 ? 10.422 1.219 -5.09 1 94.38 88 LEU A N 1
ATOM 691 C CA . LEU A 1 88 ? 9.938 1.329 -3.717 1 94.38 88 LEU A CA 1
ATOM 692 C C . LEU A 1 88 ? 10.953 2.068 -2.844 1 94.38 88 LEU A C 1
ATOM 694 O O . LEU A 1 88 ? 10.625 3.104 -2.258 1 94.38 88 LEU A O 1
ATOM 698 N N . PRO A 1 89 ? 12.219 1.649 -2.785 1 94.19 89 PRO A N 1
ATOM 699 C CA . PRO A 1 89 ? 13.156 2.367 -1.92 1 94.19 89 PRO A CA 1
ATOM 700 C C . PRO A 1 89 ? 13.312 3.834 -2.312 1 94.19 89 PRO A C 1
ATOM 702 O O . PRO A 1 89 ? 13.367 4.707 -1.443 1 94.19 89 PRO A O 1
ATOM 705 N N . SER A 1 90 ? 13.367 4.117 -3.561 1 95.62 90 SER A N 1
ATOM 706 C CA . SER A 1 90 ? 13.562 5.488 -4.016 1 95.62 90 SER A CA 1
ATOM 707 C C . SER A 1 90 ? 12.367 6.367 -3.666 1 95.62 90 SER A C 1
ATOM 709 O O . SER A 1 90 ? 12.539 7.496 -3.195 1 95.62 90 SER A O 1
ATOM 711 N N . SER A 1 91 ? 11.195 5.855 -3.918 1 96.94 91 SER A N 1
ATOM 712 C CA . SER A 1 91 ? 9.984 6.609 -3.617 1 96.94 91 SER A CA 1
ATOM 713 C C . SER A 1 91 ? 9.859 6.879 -2.121 1 96.94 91 SER A C 1
ATOM 715 O O . SER A 1 91 ? 9.57 8.008 -1.711 1 96.94 91 SER A O 1
ATOM 717 N N . VAL A 1 92 ? 10.102 5.902 -1.354 1 97.69 92 VAL A N 1
ATOM 718 C CA . VAL A 1 92 ? 9.984 6.016 0.096 1 97.69 92 VAL A CA 1
ATOM 719 C C . VAL A 1 92 ? 11.039 6.984 0.622 1 97.69 92 VAL A C 1
ATOM 721 O O . VAL A 1 92 ? 10.75 7.82 1.481 1 97.69 92 VAL A O 1
ATOM 724 N N . LEU A 1 93 ? 12.203 6.949 0.039 1 97.75 93 LEU A N 1
ATOM 725 C CA . LEU A 1 93 ? 13.266 7.859 0.445 1 97.75 93 LEU A CA 1
ATOM 726 C C . LEU A 1 93 ? 12.883 9.305 0.158 1 97.75 93 LEU A C 1
ATOM 728 O O . LEU A 1 93 ? 13.094 10.188 0.997 1 97.75 93 LEU A O 1
ATOM 732 N N . HIS A 1 94 ? 12.352 9.5 -0.99 1 98.06 94 HIS A N 1
ATOM 733 C CA . HIS A 1 94 ? 11.914 10.836 -1.365 1 98.06 94 HIS A CA 1
ATOM 734 C C . HIS A 1 94 ? 10.883 11.375 -0.381 1 98.06 94 HIS A C 1
ATOM 736 O O . HIS A 1 94 ? 11 12.508 0.09 1 98.06 94 HIS A O 1
ATOM 742 N N . ILE A 1 95 ? 9.938 10.602 -0.022 1 98.38 95 ILE A N 1
ATOM 743 C CA . ILE A 1 95 ? 8.844 10.977 0.863 1 98.38 95 ILE A CA 1
ATOM 744 C C . ILE A 1 95 ? 9.383 11.25 2.266 1 98.38 95 ILE A C 1
ATOM 746 O O . ILE A 1 95 ? 9.031 12.25 2.887 1 98.38 95 ILE A O 1
ATOM 750 N N . ILE A 1 96 ? 10.273 10.43 2.703 1 98.69 96 ILE A N 1
ATOM 751 C CA . ILE A 1 96 ? 10.875 10.586 4.023 1 98.69 96 ILE A CA 1
ATOM 752 C C . ILE A 1 96 ? 11.664 11.891 4.082 1 98.69 96 ILE A C 1
ATOM 754 O O . ILE A 1 96 ? 11.516 12.672 5.02 1 98.69 96 ILE A O 1
ATOM 758 N N . LYS A 1 97 ? 12.484 12.109 3.086 1 98.25 97 LYS A N 1
ATOM 759 C CA . LYS A 1 97 ? 13.305 13.312 3.037 1 98.25 97 LYS A CA 1
ATOM 760 C C . LYS A 1 97 ? 12.43 14.57 3.031 1 98.25 97 LYS A C 1
ATOM 762 O O . LYS A 1 97 ? 12.695 15.516 3.777 1 98.25 97 LYS A O 1
ATOM 767 N N . SER A 1 98 ? 11.461 14.531 2.15 1 98.06 98 SER A N 1
ATOM 768 C CA . SER A 1 98 ? 10.539 15.656 2.074 1 98.06 98 SER A CA 1
ATOM 769 C C . SER A 1 98 ? 9.875 15.922 3.418 1 98.06 98 SER A C 1
ATOM 771 O O . SER A 1 98 ? 9.742 17.078 3.836 1 98.06 98 SER A O 1
ATOM 773 N N . THR A 1 99 ? 9.5 14.922 4.129 1 98.25 99 THR A N 1
ATOM 774 C CA . THR A 1 99 ? 8.836 15.031 5.418 1 98.25 99 THR A CA 1
ATOM 775 C C . THR A 1 99 ? 9.773 15.625 6.465 1 98.25 99 THR A C 1
ATOM 777 O O . THR A 1 99 ? 9.398 16.562 7.172 1 98.25 99 THR A O 1
ATOM 780 N N . PHE A 1 100 ? 10.977 15.164 6.516 1 98.12 100 PHE A N 1
ATOM 781 C CA . PHE A 1 100 ? 11.938 15.641 7.504 1 98.12 100 PHE A CA 1
ATOM 782 C C . PHE A 1 100 ? 12.289 17.109 7.254 1 98.12 100 PHE A C 1
ATOM 784 O O . PHE A 1 100 ? 12.406 17.891 8.195 1 98.12 100 PHE A O 1
ATOM 791 N N . VAL A 1 101 ? 12.438 17.422 5.996 1 97.81 101 VAL A N 1
ATOM 792 C CA . VAL A 1 101 ? 12.734 18.797 5.656 1 97.81 101 VAL A CA 1
ATOM 793 C C . VAL A 1 101 ? 11.594 19.703 6.121 1 97.81 101 VAL A C 1
ATOM 795 O O . VAL A 1 101 ? 11.836 20.766 6.695 1 97.81 101 VAL A O 1
ATOM 798 N N . HIS A 1 102 ? 10.383 19.297 5.871 1 96.88 102 HIS A N 1
ATOM 799 C CA . HIS A 1 102 ? 9.234 20.078 6.316 1 96.88 102 HIS A CA 1
ATOM 800 C C . HIS A 1 102 ? 9.219 20.219 7.836 1 96.88 102 HIS A C 1
ATOM 802 O O . HIS A 1 102 ? 8.984 21.297 8.367 1 96.88 102 HIS A O 1
ATOM 808 N N . CYS A 1 103 ? 9.5 19.141 8.57 1 96.81 103 CYS A N 1
ATOM 809 C CA . CYS A 1 103 ? 9.508 19.172 10.031 1 96.81 103 CYS A CA 1
ATOM 810 C C . CYS A 1 103 ? 10.617 20.078 10.555 1 96.81 103 CYS A C 1
ATOM 812 O O . CYS A 1 103 ? 10.422 20.797 11.539 1 96.81 103 CYS A O 1
ATOM 814 N N . LYS A 1 104 ? 11.734 20.016 9.914 1 95.94 104 LYS A N 1
ATOM 815 C CA . LYS A 1 104 ? 12.875 20.844 10.312 1 95.94 104 LYS A CA 1
ATOM 816 C C . LYS A 1 104 ? 12.562 22.328 10.141 1 95.94 104 LYS A C 1
ATOM 818 O O . LYS A 1 104 ? 12.984 23.156 10.961 1 95.94 104 LYS A O 1
ATOM 823 N N . ASN A 1 105 ? 11.797 22.672 9.18 1 95.12 105 ASN A N 1
ATOM 824 C CA . ASN A 1 105 ? 11.508 24.062 8.859 1 95.12 105 ASN A CA 1
ATOM 825 C C . ASN A 1 105 ? 10.125 24.484 9.336 1 95.12 105 ASN A C 1
ATOM 827 O O . ASN A 1 105 ? 9.578 25.5 8.891 1 95.12 105 ASN A O 1
ATOM 831 N N . SER A 1 106 ? 9.5 23.641 10.18 1 94.12 106 SER A N 1
ATOM 832 C CA . SER A 1 106 ? 8.094 23.828 10.531 1 94.12 106 SER A CA 1
ATOM 833 C C . SER A 1 106 ? 7.887 25.156 11.273 1 94.12 106 SER A C 1
ATOM 835 O O . SER A 1 106 ? 6.855 25.812 11.102 1 94.12 106 SER A O 1
ATOM 837 N N . GLU A 1 107 ? 8.891 25.609 12.078 1 91.62 107 GLU A N 1
ATOM 838 C CA . GLU A 1 107 ? 8.766 26.891 12.781 1 91.62 107 GLU A CA 1
ATOM 839 C C . GLU A 1 107 ? 8.625 28.047 11.797 1 91.62 107 GLU A C 1
ATOM 841 O O . GLU A 1 107 ? 7.836 28.969 12.023 1 91.62 107 GLU A O 1
ATOM 846 N N . SER A 1 108 ? 9.359 28 10.805 1 93.25 108 SER A N 1
ATOM 847 C CA . SER A 1 108 ? 9.32 29.031 9.789 1 93.25 108 SER A CA 1
ATOM 848 C C . SER A 1 108 ? 8.07 28.906 8.922 1 93.25 108 SER A C 1
ATOM 850 O O . SER A 1 108 ? 7.465 29.922 8.547 1 93.25 108 SER A O 1
ATOM 852 N N . VAL A 1 109 ? 7.621 27.766 8.648 1 93.69 109 VAL A N 1
ATOM 853 C CA . VAL A 1 109 ? 6.5 27.5 7.754 1 93.69 109 VAL A CA 1
ATOM 854 C C . VAL A 1 109 ? 5.191 27.922 8.422 1 93.69 109 VAL A C 1
ATOM 856 O O . VAL A 1 109 ? 4.355 28.578 7.812 1 93.69 109 VAL A O 1
ATOM 859 N N . TYR A 1 110 ? 5.086 27.656 9.719 1 93.25 110 TYR A N 1
ATOM 860 C CA . TYR A 1 110 ? 3.822 27.906 10.406 1 93.25 110 TYR A CA 1
ATOM 861 C C . TYR A 1 110 ? 3.879 29.203 11.211 1 93.25 110 TYR A C 1
ATOM 863 O O . TYR A 1 110 ? 2.906 29.562 11.875 1 93.25 110 TYR A O 1
ATOM 871 N N . SER A 1 111 ? 4.891 30.094 11.07 1 83.25 111 SER A N 1
ATOM 872 C CA . SER A 1 111 ? 5.145 31.469 11.492 1 83.25 111 SER A CA 1
ATOM 873 C C . SER A 1 111 ? 4.512 31.75 12.844 1 83.25 111 SER A C 1
ATOM 875 O O . SER A 1 111 ? 3.816 32.75 13.016 1 83.25 111 SER A O 1
ATOM 877 N N . GLY A 1 112 ? 4.637 30.953 13.891 1 84.38 112 GLY A N 1
ATOM 878 C CA . GLY A 1 112 ? 4.148 31.234 15.234 1 84.38 112 GLY A CA 1
ATOM 879 C C . GLY A 1 112 ? 2.863 30.5 15.57 1 84.38 112 GLY A C 1
ATOM 880 O O . GLY A 1 112 ? 2.371 30.578 16.688 1 84.38 112 GLY A O 1
ATOM 881 N N . CYS A 1 113 ? 2.201 29.891 14.594 1 91.88 113 CYS A N 1
ATOM 882 C CA . CYS A 1 113 ? 0.965 29.172 14.852 1 91.88 113 CYS A CA 1
ATOM 883 C C . CYS A 1 113 ? 1.201 27.656 14.805 1 91.88 113 CYS A C 1
ATOM 885 O O . CYS A 1 113 ? 0.289 26.891 14.492 1 91.88 113 CYS A O 1
ATOM 887 N N . LEU A 1 114 ? 2.4 27.266 15.008 1 93.44 114 LEU A N 1
ATOM 888 C CA . LEU A 1 114 ? 2.805 25.859 14.992 1 93.44 114 LEU A CA 1
ATOM 889 C C . LEU A 1 114 ? 2.008 25.062 16.016 1 93.44 114 LEU A C 1
ATOM 891 O O . LEU A 1 114 ? 1.689 23.891 15.781 1 93.44 114 LEU A O 1
ATOM 895 N N . HIS A 1 115 ? 1.657 25.656 17.125 1 93.31 115 HIS A N 1
ATOM 896 C CA . HIS A 1 115 ? 0.951 24.984 18.203 1 93.31 115 HIS A CA 1
ATOM 897 C C . HIS A 1 115 ? -0.405 24.469 17.734 1 93.31 115 HIS A C 1
ATOM 899 O O . HIS A 1 115 ? -0.943 23.516 18.312 1 93.31 115 HIS A O 1
ATOM 905 N N . LEU A 1 116 ? -0.978 25 16.641 1 93.44 116 LEU A N 1
ATOM 906 C CA . LEU A 1 116 ? -2.297 24.625 16.141 1 93.44 116 LEU A CA 1
ATOM 907 C C . LEU A 1 116 ? -2.246 23.281 15.414 1 93.44 116 LEU A C 1
ATOM 909 O O . LEU A 1 116 ? -3.279 22.641 15.211 1 93.44 116 LEU A O 1
ATOM 913 N N . VAL A 1 117 ? -1.01 2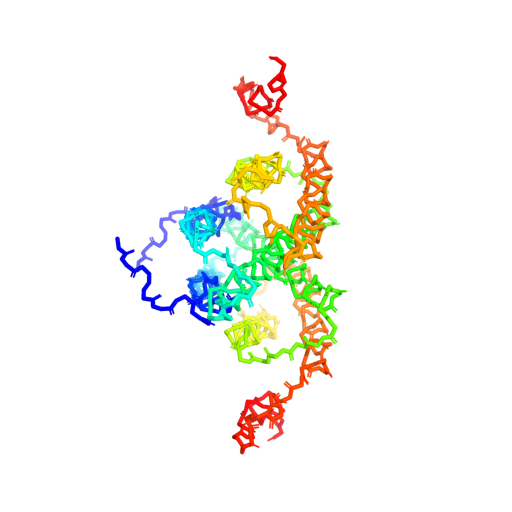2.906 15.078 1 95.12 117 VAL A N 1
ATOM 914 C CA . VAL A 1 117 ? -0.906 21.656 14.312 1 95.12 117 VAL A CA 1
ATOM 915 C C . VAL A 1 117 ? 0.246 20.812 14.852 1 95.12 117 VAL A C 1
ATOM 917 O O . VAL A 1 117 ? 0.658 19.844 14.211 1 95.12 117 VAL A O 1
ATOM 920 N N . SER A 1 118 ? 0.76 21.109 16 1 95.94 118 SER A N 1
ATOM 921 C CA . SER A 1 118 ? 1.963 20.5 16.547 1 95.94 118 SER A CA 1
ATOM 922 C C . SER A 1 118 ? 1.755 19 16.781 1 95.94 118 SER A C 1
ATOM 924 O O . SER A 1 118 ? 2.666 18.203 16.562 1 95.94 118 SER A O 1
ATOM 926 N N . ASP A 1 119 ? 0.597 18.578 17.25 1 96.06 119 ASP A N 1
ATOM 927 C CA . ASP A 1 119 ? 0.305 17.172 17.484 1 96.06 119 ASP A CA 1
ATOM 928 C C . ASP A 1 119 ? 0.424 16.359 16.188 1 96.06 119 ASP A C 1
ATOM 930 O O . ASP A 1 119 ? 1.013 15.273 16.188 1 96.06 119 ASP A O 1
ATOM 934 N N . LEU A 1 120 ? -0.059 16.891 15.109 1 94.75 120 LEU A N 1
ATOM 935 C CA . LEU A 1 120 ? -0.022 16.188 13.828 1 94.75 120 LEU A CA 1
ATOM 936 C C . LEU A 1 120 ? 1.383 16.219 13.234 1 94.75 120 LEU A C 1
ATOM 938 O O . LEU A 1 120 ? 1.803 15.258 12.586 1 94.75 120 LEU A O 1
ATOM 942 N N . LEU A 1 121 ? 2.092 17.359 13.492 1 97.06 121 LEU A N 1
ATOM 943 C CA . LEU A 1 121 ? 3.482 17.391 13.055 1 97.06 121 LEU A CA 1
ATOM 944 C C . LEU A 1 121 ? 4.316 16.359 13.789 1 97.06 121 LEU A C 1
ATOM 946 O O . LEU A 1 121 ? 5.18 15.711 13.188 1 97.06 121 LEU A O 1
ATOM 950 N N . GLN A 1 122 ? 4.027 16.188 15.031 1 97.06 122 GLN A N 1
ATOM 951 C CA . GLN A 1 122 ? 4.699 15.141 15.797 1 97.06 122 GLN A CA 1
ATOM 952 C C . GLN A 1 122 ? 4.379 13.758 15.242 1 97.06 122 GLN A C 1
ATOM 954 O O . GLN A 1 122 ? 5.27 12.922 15.102 1 97.06 122 GLN A O 1
ATOM 959 N N . ALA A 1 123 ? 3.158 13.523 14.969 1 94.81 123 ALA A N 1
ATOM 960 C CA . ALA A 1 123 ? 2.746 12.258 14.383 1 94.81 123 ALA A CA 1
ATOM 961 C C . ALA A 1 123 ? 3.412 12.039 13.023 1 94.81 123 ALA A C 1
ATOM 963 O O . ALA A 1 123 ? 3.859 10.93 12.719 1 94.81 123 ALA A O 1
ATOM 964 N N . LEU A 1 124 ? 3.465 13.078 12.258 1 97.06 124 LEU A N 1
ATOM 965 C CA . LEU A 1 124 ? 4.094 13.016 10.945 1 97.06 124 LEU A CA 1
ATOM 966 C C . LEU A 1 124 ? 5.562 12.617 11.062 1 97.06 124 LEU A C 1
ATOM 968 O O . LEU A 1 124 ? 6.027 11.734 10.336 1 97.06 124 LEU A O 1
ATOM 972 N N . PHE A 1 125 ? 6.242 13.258 11.969 1 97.69 125 PHE A N 1
ATOM 973 C CA . PHE A 1 125 ? 7.652 12.961 12.203 1 97.69 125 PHE A CA 1
ATOM 974 C C . PHE A 1 125 ? 7.836 11.516 12.648 1 97.69 125 PHE A C 1
ATOM 976 O O . PHE A 1 125 ? 8.695 10.805 12.125 1 97.69 125 PHE A O 1
ATOM 983 N N . LYS A 1 126 ? 6.949 11.078 13.555 1 96.88 126 LYS A N 1
ATOM 984 C CA . LYS A 1 126 ? 7.043 9.719 14.086 1 96.88 126 LYS A CA 1
ATOM 985 C C . LYS A 1 126 ? 6.809 8.68 12.992 1 96.88 126 LYS A C 1
ATOM 987 O O . LYS A 1 126 ? 7.527 7.684 12.914 1 96.88 126 LYS A O 1
ATOM 992 N N . GLU A 1 127 ? 5.887 8.844 12.211 1 95.56 127 GLU A N 1
ATOM 993 C CA . GLU A 1 127 ? 5.598 7.914 11.117 1 95.56 127 GLU A CA 1
ATOM 994 C C . GLU A 1 127 ? 6.727 7.891 10.094 1 95.56 127 GLU A C 1
ATOM 996 O O . GLU A 1 127 ? 7.082 6.832 9.578 1 95.56 127 GLU A O 1
ATOM 1001 N N . ALA A 1 128 ? 7.234 9.07 9.805 1 97.81 128 ALA A N 1
ATOM 1002 C CA . ALA A 1 128 ? 8.359 9.125 8.867 1 97.81 128 ALA A CA 1
ATOM 1003 C C . ALA A 1 128 ? 9.562 8.367 9.414 1 97.81 128 ALA A C 1
ATOM 1005 O O . ALA A 1 128 ? 10.242 7.652 8.672 1 97.81 128 ALA A O 1
ATOM 1006 N N . TYR A 1 129 ? 9.758 8.586 10.672 1 97.56 129 TYR A N 1
ATOM 1007 C CA . TYR A 1 129 ? 10.859 7.883 11.32 1 97.56 129 TYR A CA 1
ATOM 1008 C C . TYR A 1 129 ? 10.648 6.375 11.258 1 97.56 129 TYR A C 1
ATOM 1010 O O . TYR A 1 129 ? 11.586 5.625 10.961 1 97.56 129 TYR A O 1
ATOM 1018 N N . SER A 1 130 ? 9.477 5.914 11.57 1 96.31 130 SER A N 1
ATOM 1019 C CA . SER A 1 130 ? 9.133 4.5 11.477 1 96.31 130 SER A CA 1
ATOM 1020 C C . SER A 1 130 ? 9.352 3.971 10.062 1 96.31 130 SER A C 1
ATOM 1022 O O . SER A 1 130 ? 9.93 2.896 9.875 1 96.31 130 SER A O 1
ATOM 1024 N N . LEU A 1 131 ? 8.922 4.652 9.117 1 97.44 131 LEU A N 1
ATOM 1025 C CA . LEU A 1 131 ? 9.094 4.262 7.723 1 97.44 131 LEU A CA 1
ATOM 1026 C C . LEU A 1 131 ? 10.57 4.191 7.359 1 97.44 131 LEU A C 1
ATOM 1028 O O . LEU A 1 131 ? 11 3.27 6.66 1 97.44 131 LEU A O 1
ATOM 1032 N N . GLN A 1 132 ? 11.336 5.164 7.895 1 97.5 132 GLN A N 1
ATOM 1033 C CA . GLN A 1 132 ? 12.773 5.16 7.652 1 97.5 132 GLN A CA 1
ATOM 1034 C C . GLN A 1 132 ? 13.422 3.9 8.219 1 97.5 132 GLN A C 1
ATOM 1036 O O . GLN A 1 132 ? 14.258 3.277 7.555 1 97.5 132 GLN A O 1
ATOM 1041 N N . LYS A 1 133 ? 13.039 3.586 9.398 1 96.88 133 LYS A N 1
ATOM 1042 C CA . LYS A 1 133 ? 13.57 2.369 10.016 1 96.88 133 LYS A CA 1
ATOM 1043 C C . LYS A 1 133 ? 13.242 1.144 9.164 1 96.88 133 LYS A C 1
ATOM 1045 O O . LYS A 1 133 ? 14.109 0.303 8.922 1 96.88 133 LYS A O 1
ATOM 1050 N N . GLN A 1 134 ? 12.062 1.022 8.727 1 94.69 134 GLN A N 1
ATOM 1051 C CA . GLN A 1 134 ? 11.648 -0.113 7.91 1 94.69 134 GLN A CA 1
ATOM 1052 C C . GLN A 1 134 ? 12.391 -0.132 6.578 1 94.69 134 GLN A C 1
ATOM 1054 O O . GLN A 1 134 ? 12.727 -1.201 6.062 1 94.69 134 GLN A O 1
ATOM 1059 N N . LEU A 1 135 ? 12.586 0.981 6.008 1 96.12 135 LEU A N 1
ATOM 1060 C CA . LEU A 1 135 ? 13.352 1.073 4.77 1 96.12 135 LEU A CA 1
ATOM 1061 C C . LEU A 1 135 ? 14.766 0.55 4.961 1 96.12 135 LEU A C 1
ATOM 1063 O O . LEU A 1 135 ? 15.289 -0.175 4.109 1 96.12 135 LEU A O 1
ATOM 1067 N N . MET A 1 136 ? 15.328 0.937 6.074 1 94.75 136 MET A N 1
ATOM 1068 C CA . MET A 1 136 ? 16.688 0.466 6.375 1 94.75 136 MET A CA 1
ATOM 1069 C C . MET A 1 136 ? 16.719 -1.055 6.492 1 94.75 136 MET A C 1
ATOM 1071 O O . MET A 1 136 ? 17.641 -1.7 6.004 1 94.75 136 MET A O 1
ATOM 1075 N N . GLU A 1 137 ? 15.727 -1.597 7.145 1 92 137 GLU A N 1
ATOM 1076 C CA . GLU A 1 137 ? 15.633 -3.049 7.242 1 92 137 GLU A CA 1
ATOM 1077 C C . GLU A 1 137 ? 15.508 -3.691 5.863 1 92 137 GLU A C 1
ATOM 1079 O O . GLU A 1 137 ? 16.156 -4.707 5.586 1 92 137 GLU A O 1
ATOM 1084 N N . LEU A 1 138 ? 14.703 -3.15 5.059 1 92.19 138 LEU A N 1
ATOM 1085 C CA . LEU A 1 138 ? 14.531 -3.654 3.699 1 92.19 138 LEU A CA 1
ATOM 1086 C C . LEU A 1 138 ? 15.852 -3.635 2.941 1 92.19 138 LEU A C 1
ATOM 1088 O O . LEU A 1 138 ? 16.219 -4.621 2.301 1 92.19 138 LEU A O 1
ATOM 1092 N N . LEU A 1 139 ? 16.609 -2.564 3.033 1 91.06 139 LEU A N 1
ATOM 1093 C CA . LEU A 1 139 ? 17.875 -2.408 2.314 1 91.06 139 LEU A CA 1
ATOM 1094 C C . LEU A 1 139 ? 18.922 -3.377 2.842 1 91.06 139 LEU A C 1
ATOM 1096 O O . LEU A 1 139 ? 19.812 -3.797 2.102 1 91.06 139 LEU A O 1
ATOM 1100 N N . ASP A 1 140 ? 18.812 -3.768 4.082 1 88.38 140 ASP A N 1
ATOM 1101 C CA . ASP A 1 140 ? 19.719 -4.754 4.66 1 88.38 140 ASP A CA 1
ATOM 1102 C C . ASP A 1 140 ? 19.453 -6.148 4.102 1 88.38 140 ASP A C 1
ATOM 1104 O O . ASP A 1 140 ? 20.312 -7.02 4.137 1 88.38 140 ASP A O 1
ATOM 1108 N N . MET A 1 141 ? 18.219 -6.297 3.619 1 84.75 141 MET A N 1
ATOM 1109 C CA . MET A 1 141 ? 17.812 -7.629 3.166 1 84.75 141 MET A CA 1
ATOM 1110 C C . MET A 1 141 ? 18.016 -7.777 1.663 1 84.75 141 MET A C 1
ATOM 1112 O O . MET A 1 141 ? 17.891 -8.875 1.121 1 84.75 141 MET A O 1
ATOM 1116 N N . VAL A 1 142 ? 18.203 -6.727 1.062 1 82.69 142 VAL A N 1
ATOM 1117 C CA . VAL A 1 142 ? 18.297 -6.773 -0.393 1 82.69 142 VAL A CA 1
ATOM 1118 C C . VAL A 1 142 ? 19.609 -7.426 -0.802 1 82.69 142 VAL A C 1
ATOM 1120 O O . VAL A 1 142 ? 20.641 -7.234 -0.146 1 82.69 142 VAL A O 1
ATOM 1123 N N . CYS A 1 143 ? 19.5 -8.438 -1.531 1 69.12 143 CYS A N 1
ATOM 1124 C CA . CYS A 1 143 ? 20.656 -9.07 -2.174 1 69.12 143 CYS A CA 1
ATOM 1125 C C . CYS A 1 143 ? 20.828 -8.555 -3.6 1 69.12 143 CYS A C 1
ATOM 1127 O O . CYS A 1 143 ? 19.844 -8.164 -4.242 1 69.12 143 CYS A O 1
ATOM 1129 N N . MET A 1 144 ? 22.078 -7.996 -3.857 1 56.81 144 MET A N 1
ATOM 1130 C CA . MET A 1 144 ? 22.391 -7.629 -5.234 1 56.81 144 MET A CA 1
ATOM 1131 C C . MET A 1 144 ? 22.266 -8.828 -6.164 1 56.81 144 MET A C 1
ATOM 1133 O O . MET A 1 144 ? 22.562 -9.961 -5.77 1 56.81 144 MET A O 1
ATOM 1137 N N . ASP A 1 145 ? 21.219 -8.938 -6.832 1 55.53 145 ASP A N 1
ATOM 1138 C CA . ASP A 1 145 ? 21.125 -10 -7.828 1 55.53 145 ASP A CA 1
ATOM 1139 C C . ASP A 1 145 ? 22.5 -10.523 -8.219 1 55.53 145 ASP A C 1
ATOM 1141 O O . ASP A 1 145 ? 23.344 -9.758 -8.703 1 55.53 145 ASP A O 1
ATOM 1145 N N . PRO A 1 146 ? 22.922 -11.711 -7.609 1 49.88 146 PRO A N 1
ATOM 1146 C CA . PRO A 1 146 ? 24.219 -12.242 -8.023 1 49.88 146 PRO A CA 1
ATOM 1147 C C . PRO A 1 146 ? 24.469 -12.094 -9.516 1 49.88 146 PRO A C 1
ATOM 1149 O O . PRO A 1 146 ? 25.625 -12.086 -9.961 1 49.88 146 PRO A O 1
ATOM 1152 N N . LEU A 1 147 ? 23.453 -12.391 -10.281 1 49.81 147 LEU A N 1
ATOM 1153 C CA . LEU A 1 147 ? 23.75 -12.266 -11.703 1 49.81 147 LEU A CA 1
ATOM 1154 C C . LEU A 1 147 ? 24.031 -10.812 -12.07 1 49.81 147 LEU A C 1
ATOM 1156 O O . LEU A 1 147 ? 24.359 -10.516 -13.219 1 49.81 147 LEU A O 1
ATOM 1160 N N . VAL A 1 148 ? 23.375 -9.859 -11.398 1 44.34 148 VAL A N 1
ATOM 1161 C CA . VAL A 1 148 ? 23.672 -8.469 -11.742 1 44.34 148 VAL A CA 1
ATOM 1162 C C . VAL A 1 148 ? 24.984 -8.047 -11.086 1 44.34 148 VAL A C 1
ATOM 1164 O O . VAL A 1 148 ? 25.078 -7.93 -9.867 1 44.34 148 VAL A O 1
ATOM 1167 N N . ASP A 1 149 ? 26.047 -8.43 -11.578 1 38.09 149 ASP A N 1
ATOM 1168 C CA . ASP A 1 149 ? 27.406 -7.965 -11.344 1 38.09 149 ASP A CA 1
ATOM 1169 C C . ASP A 1 149 ? 27.422 -6.527 -10.828 1 38.09 149 ASP A C 1
ATOM 1171 O O . ASP A 1 149 ? 28.047 -6.23 -9.812 1 38.09 149 ASP A O 1
ATOM 1175 N N . ASP A 1 150 ? 27.5 -5.422 -11.641 1 36.12 150 ASP A N 1
ATOM 1176 C CA . ASP A 1 150 ? 28.266 -4.18 -11.578 1 36.12 150 ASP A CA 1
ATOM 1177 C C . ASP A 1 150 ? 27.531 -3.129 -10.742 1 36.12 150 ASP A C 1
ATOM 1179 O O . ASP A 1 150 ? 28.156 -2.158 -10.289 1 36.12 150 ASP A O 1
ATOM 1183 N N . ASN A 1 151 ? 26.266 -2.543 -11.016 1 36.75 151 ASN A N 1
ATOM 1184 C CA . ASN A 1 151 ? 26.062 -1.106 -10.844 1 36.75 151 ASN A CA 1
ATOM 1185 C C . ASN A 1 151 ? 25.688 -0.756 -9.414 1 36.75 151 ASN A C 1
ATOM 1187 O O . ASN A 1 151 ? 24.625 -1.159 -8.93 1 36.75 151 ASN A O 1
ATOM 1191 N N . ASP A 1 152 ? 26.547 -0.459 -8.469 1 37.25 152 ASP A N 1
ATOM 1192 C CA . ASP A 1 152 ? 26.875 0.177 -7.195 1 37.25 152 ASP A CA 1
ATOM 1193 C C . ASP A 1 152 ? 25.875 1.287 -6.871 1 37.25 152 ASP A C 1
ATOM 1195 O O . ASP A 1 152 ? 26.047 2.018 -5.895 1 37.25 152 ASP A O 1
ATOM 1199 N N . ASP A 1 153 ? 25.062 1.722 -7.789 1 36.62 153 ASP A N 1
ATOM 1200 C CA . ASP A 1 153 ? 24.578 3.09 -7.676 1 36.62 153 ASP A CA 1
ATOM 1201 C C . ASP A 1 153 ? 23.453 3.186 -6.641 1 36.62 153 ASP A C 1
ATOM 1203 O O . ASP A 1 153 ? 23.047 4.285 -6.266 1 36.62 153 ASP A O 1
ATOM 1207 N N . ILE A 1 154 ? 22.703 2.211 -6.48 1 38.81 154 ILE A N 1
ATOM 1208 C CA . ILE A 1 154 ? 21.531 2.58 -5.715 1 38.81 154 ILE A CA 1
ATOM 1209 C C . ILE A 1 154 ? 21.906 2.789 -4.25 1 38.81 154 ILE A C 1
ATOM 1211 O O . ILE A 1 154 ? 21.359 3.67 -3.582 1 38.81 154 ILE A O 1
ATOM 1215 N N . LEU A 1 155 ? 22.766 1.896 -3.746 1 37.44 155 LEU A N 1
ATOM 1216 C CA . LEU A 1 155 ? 23.203 2.068 -2.365 1 37.44 155 LEU A CA 1
ATOM 1217 C C . LEU A 1 155 ? 23.891 3.412 -2.178 1 37.44 155 LEU A C 1
ATOM 1219 O O . LEU A 1 155 ? 23.75 4.051 -1.133 1 37.44 155 LEU A O 1
ATOM 1223 N N . ASN A 1 156 ? 24.688 3.805 -3.186 1 38.28 156 ASN A N 1
ATOM 1224 C CA . ASN A 1 156 ? 25.422 5.055 -3.061 1 38.28 156 ASN A CA 1
ATOM 1225 C C . ASN A 1 156 ? 24.484 6.238 -2.816 1 38.28 156 ASN A C 1
ATOM 1227 O O . ASN A 1 156 ? 24.922 7.289 -2.348 1 38.28 156 ASN A O 1
ATOM 1231 N N . MET A 1 157 ? 23.406 6.141 -3.455 1 34.88 157 MET A N 1
ATOM 1232 C CA . MET A 1 157 ? 22.516 7.285 -3.314 1 34.88 157 MET A CA 1
ATOM 1233 C C . MET A 1 157 ? 21.953 7.371 -1.896 1 34.88 157 MET A C 1
ATOM 1235 O O . MET A 1 157 ? 21.594 8.453 -1.433 1 34.88 157 MET A O 1
ATOM 1239 N N . VAL A 1 158 ? 21.734 6.242 -1.283 1 40.53 158 VAL A N 1
ATOM 1240 C CA . VAL A 1 158 ? 21.094 6.223 0.029 1 40.53 158 VAL A CA 1
ATOM 1241 C C . VAL A 1 158 ? 22.109 6.598 1.104 1 40.53 158 VAL A C 1
ATOM 1243 O O . VAL A 1 158 ? 21.75 7.137 2.152 1 40.53 158 VAL A O 1
ATOM 1246 N N . ILE A 1 159 ? 23.297 6.172 0.914 1 37.53 159 ILE A N 1
ATOM 1247 C CA . ILE A 1 159 ? 24.328 6.465 1.914 1 37.53 159 ILE A CA 1
ATOM 1248 C C . ILE A 1 159 ? 24.953 7.828 1.629 1 37.53 159 ILE A C 1
ATOM 1250 O O . ILE A 1 159 ? 25.844 8.273 2.354 1 37.53 159 ILE A O 1
ATOM 1254 N N . GLY A 1 160 ? 24.25 8.578 0.917 1 34.59 160 GLY A N 1
ATOM 1255 C CA . GLY A 1 160 ? 24.875 9.875 0.772 1 34.59 160 GLY A CA 1
ATOM 1256 C C . GLY A 1 160 ? 25.906 10.164 1.858 1 34.59 160 GLY A C 1
ATOM 1257 O O . GLY A 1 160 ? 25.531 10.445 3.002 1 34.59 160 GLY A O 1
ATOM 1258 N N . GLU A 1 161 ? 26.859 9.445 2.152 1 28.88 161 GLU A N 1
ATOM 1259 C CA . GLU A 1 161 ? 27.969 10.203 2.73 1 28.88 161 GLU A CA 1
ATOM 1260 C C . GLU A 1 161 ? 28.562 11.164 1.709 1 28.88 161 GLU A C 1
ATOM 1262 O O . GLU A 1 161 ? 28.656 10.836 0.524 1 28.88 161 GLU A O 1
ATOM 1267 N N . MET B 1 1 ? -2.258 24.016 -10.781 1 27.08 1 MET B N 1
ATOM 1268 C CA . MET B 1 1 ? -3.529 23.312 -10.688 1 27.08 1 MET B CA 1
ATOM 1269 C C . MET B 1 1 ? -4.141 23.484 -9.297 1 27.08 1 MET B C 1
ATOM 1271 O O . MET B 1 1 ? -3.494 23.188 -8.289 1 27.08 1 MET B O 1
ATOM 1275 N N . PHE B 1 2 ? -4.984 24.344 -9.172 1 30.16 2 PHE B N 1
ATOM 1276 C CA . PHE B 1 2 ? -5.746 24.734 -7.992 1 30.16 2 PHE B CA 1
ATOM 1277 C C . PHE B 1 2 ? -6.328 23.5 -7.293 1 30.16 2 PHE B C 1
ATOM 1279 O O . PHE B 1 2 ? -7.105 22.75 -7.883 1 30.16 2 PHE B O 1
ATOM 1286 N N . LEU B 1 3 ? -5.527 22.781 -6.633 1 39.31 3 LEU B N 1
ATOM 1287 C CA . LEU B 1 3 ? -6.266 21.781 -5.859 1 39.31 3 LEU B CA 1
ATOM 1288 C C . LEU B 1 3 ? -7.516 22.406 -5.242 1 39.31 3 LEU B C 1
ATOM 1290 O O . LEU B 1 3 ? -7.441 23.438 -4.574 1 39.31 3 LEU B O 1
ATOM 1294 N N . PRO B 1 4 ? -8.633 22.359 -5.863 1 38.47 4 PRO B N 1
ATOM 1295 C CA . PRO B 1 4 ? -9.836 22.953 -5.281 1 38.47 4 PRO B CA 1
ATOM 1296 C C . PRO B 1 4 ? -9.789 23 -3.754 1 38.47 4 PRO B C 1
ATOM 1298 O O . PRO B 1 4 ? -8.984 22.297 -3.135 1 38.47 4 PRO B O 1
ATOM 1301 N N . HIS B 1 5 ? -10.688 23.656 -3.104 1 45.09 5 HIS B N 1
ATOM 1302 C CA . HIS B 1 5 ? -10.844 23.891 -1.672 1 45.09 5 HIS B CA 1
ATOM 1303 C C . HIS B 1 5 ? -10.508 22.641 -0.873 1 45.09 5 HIS B C 1
ATOM 1305 O O . HIS B 1 5 ? -11.156 21.609 -1.031 1 45.09 5 HIS B O 1
ATOM 1311 N N . MET B 1 6 ? -9.312 22.422 -0.38 1 45.88 6 MET B N 1
ATOM 1312 C CA . MET B 1 6 ? -8.461 21.453 0.312 1 45.88 6 MET B CA 1
ATOM 1313 C C . MET B 1 6 ? -9.164 20.891 1.543 1 45.88 6 MET B C 1
ATOM 1315 O O . MET B 1 6 ? -8.539 20.234 2.373 1 45.88 6 MET B O 1
ATOM 1319 N N . ASN B 1 7 ? -10.445 21.328 1.836 1 48.03 7 ASN B N 1
ATOM 1320 C CA . ASN B 1 7 ? -11.062 21 3.113 1 48.03 7 ASN B CA 1
ATOM 1321 C C . ASN B 1 7 ? -11.203 19.484 3.289 1 48.03 7 ASN B C 1
ATOM 1323 O O . ASN B 1 7 ? -11.539 19.016 4.379 1 48.03 7 ASN B O 1
ATOM 1327 N N . HIS B 1 8 ? -11.133 18.703 2.264 1 53.31 8 HIS B N 1
ATOM 1328 C CA . HIS B 1 8 ? -11.492 17.312 2.576 1 53.31 8 HIS B CA 1
ATOM 1329 C C . HIS B 1 8 ? -10.492 16.328 1.988 1 53.31 8 HIS B C 1
ATOM 1331 O O . HIS B 1 8 ? -10.875 15.359 1.343 1 53.31 8 HIS B O 1
ATOM 1337 N N . LEU B 1 9 ? -9.211 16.75 2.17 1 64 9 LEU B N 1
ATOM 1338 C CA . LEU B 1 9 ? -8.32 15.75 1.598 1 64 9 LEU B CA 1
ATOM 1339 C C . LEU B 1 9 ? -8.227 14.523 2.498 1 64 9 LEU B C 1
ATOM 1341 O O . LEU B 1 9 ? -7.695 14.602 3.609 1 64 9 LEU B O 1
ATOM 1345 N N . THR B 1 10 ? -9.141 13.539 2.135 1 79.25 10 THR B N 1
ATOM 1346 C CA . THR B 1 10 ? -9.062 12.258 2.826 1 79.25 10 THR B CA 1
ATOM 1347 C C . THR B 1 10 ? -8.109 11.312 2.1 1 79.25 10 THR B C 1
ATOM 1349 O O . THR B 1 10 ? -7.723 11.562 0.957 1 79.25 10 THR B O 1
ATOM 1352 N N . LEU B 1 11 ? -7.559 10.422 2.803 1 83.19 11 LEU B N 1
ATOM 1353 C CA . LEU B 1 11 ? -6.723 9.375 2.217 1 83.19 11 LEU B CA 1
ATOM 1354 C C . LEU B 1 11 ? -7.402 8.758 0.997 1 83.19 11 LEU B C 1
ATOM 1356 O O . LEU B 1 11 ? -6.738 8.438 0.008 1 83.19 11 LEU B O 1
ATOM 1360 N N . GLU B 1 12 ? -8.695 8.734 1.045 1 87.94 12 GLU B N 1
ATOM 1361 C CA . GLU B 1 12 ? -9.5 8.203 -0.05 1 87.94 12 GLU B CA 1
ATOM 1362 C C . GLU B 1 12 ? -9.344 9.047 -1.312 1 87.94 12 GLU B C 1
ATOM 1364 O O . GLU B 1 12 ? -8.953 8.531 -2.363 1 87.94 12 GLU B O 1
ATOM 1369 N N . GLN B 1 13 ? -9.484 10.281 -1.115 1 83.31 13 GLN B N 1
ATOM 1370 C CA . GLN B 1 13 ? -9.492 11.164 -2.271 1 83.31 13 GLN B CA 1
ATOM 1371 C C . GLN B 1 13 ? -8.078 11.359 -2.822 1 83.31 13 GLN B C 1
ATOM 1373 O O . GLN B 1 13 ? -7.891 11.492 -4.031 1 83.31 13 GLN B O 1
ATOM 1378 N N . THR B 1 14 ? -7.152 11.281 -2.002 1 82.38 14 THR B N 1
ATOM 1379 C CA . THR B 1 14 ? -5.793 11.648 -2.393 1 82.38 14 THR B CA 1
ATOM 1380 C C . THR B 1 14 ? -5.004 10.422 -2.83 1 82.38 14 THR B C 1
ATOM 1382 O O . THR B 1 14 ? -4.129 10.516 -3.693 1 82.38 14 THR B O 1
ATOM 1385 N N . PHE B 1 15 ? -5.336 9.281 -2.334 1 88.06 15 PHE B N 1
ATOM 1386 C CA . PHE B 1 15 ? -4.469 8.133 -2.557 1 88.06 15 PHE B CA 1
ATOM 1387 C C . PHE B 1 15 ? -5.273 6.926 -3.018 1 88.06 15 PHE B C 1
ATOM 1389 O O . PHE B 1 15 ? -5.137 6.477 -4.156 1 88.06 15 PHE B O 1
ATOM 1396 N N . PHE B 1 16 ? -6.195 6.406 -2.26 1 92.06 16 PHE B N 1
ATOM 1397 C CA . PHE B 1 16 ? -6.816 5.109 -2.504 1 92.06 16 PHE B CA 1
ATOM 1398 C C . PHE B 1 16 ? -7.641 5.137 -3.783 1 92.06 16 PHE B C 1
ATOM 1400 O O . PHE B 1 16 ? -7.555 4.219 -4.605 1 92.06 16 PHE B O 1
ATOM 1407 N N . SER B 1 17 ? -8.336 6.199 -3.947 1 92.19 17 SER B N 1
ATOM 1408 C CA . SER B 1 17 ? -9.188 6.27 -5.129 1 92.19 17 SER B CA 1
ATOM 1409 C C . SER B 1 17 ? -8.359 6.371 -6.406 1 92.19 17 SER B C 1
ATOM 1411 O O . SER B 1 17 ? -8.852 6.082 -7.496 1 92.19 17 SER B O 1
ATOM 1413 N N . GLN B 1 18 ? -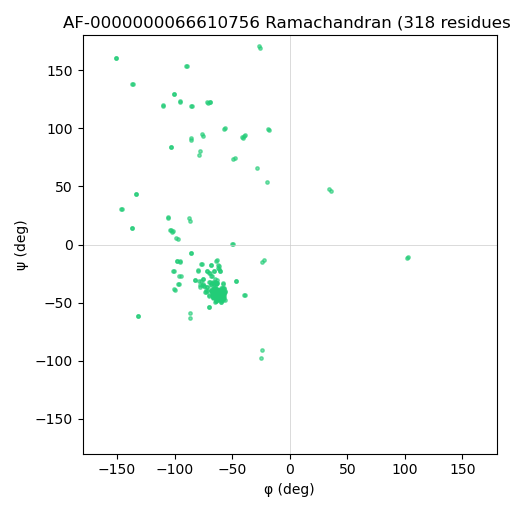7.133 6.73 -6.246 1 87.81 18 GLN B N 1
ATOM 1414 C CA . GLN B 1 18 ? -6.27 6.898 -7.406 1 87.81 18 GLN B CA 1
ATOM 1415 C C . GLN B 1 18 ? -5.441 5.645 -7.668 1 87.81 18 GLN B C 1
ATOM 1417 O O . GLN B 1 18 ? -5.227 5.262 -8.82 1 87.81 18 GLN B O 1
ATOM 1422 N N . VAL B 1 19 ? -5.074 5.004 -6.695 1 91.06 19 VAL B N 1
ATOM 1423 C CA . VAL B 1 19 ? -4.07 3.949 -6.789 1 91.06 19 VAL B CA 1
ATOM 1424 C C . VAL B 1 19 ? -4.758 2.586 -6.828 1 91.06 19 VAL B C 1
ATOM 1426 O O . VAL B 1 19 ? -4.355 1.703 -7.59 1 91.06 19 VAL B O 1
ATOM 1429 N N . LEU B 1 20 ? -5.797 2.354 -6.098 1 94.88 20 LEU B N 1
ATOM 1430 C CA . LEU 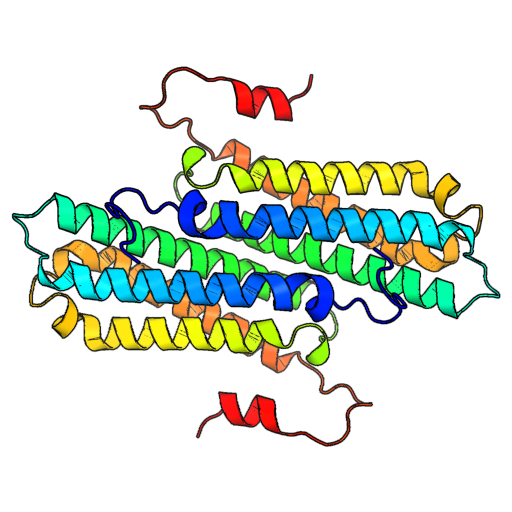B 1 20 ? -6.359 1.024 -5.887 1 94.88 20 LEU B CA 1
ATOM 1431 C C . LEU B 1 20 ? -7.043 0.518 -7.152 1 94.88 20 LEU B C 1
ATOM 1433 O O . LEU B 1 20 ? -6.934 -0.662 -7.496 1 94.88 20 LEU B O 1
ATOM 1437 N N . PRO B 1 21 ? -7.707 1.415 -7.922 1 93.38 21 PRO B N 1
ATOM 1438 C CA . PRO B 1 21 ? -8.273 0.914 -9.18 1 93.38 21 PRO B CA 1
ATOM 1439 C C . PRO B 1 21 ? -7.207 0.354 -10.117 1 93.38 21 PRO B C 1
ATOM 1441 O O . PRO B 1 21 ? -7.434 -0.668 -10.773 1 93.38 21 PRO B O 1
ATOM 1444 N N . LYS B 1 22 ? -6.094 0.97 -10.195 1 91.69 22 LYS B N 1
ATOM 1445 C CA . LYS B 1 22 ? -4.996 0.468 -11.016 1 91.69 22 LYS B CA 1
ATOM 1446 C C . LYS B 1 22 ? -4.465 -0.856 -10.477 1 91.69 22 LYS B C 1
ATOM 1448 O O . LYS B 1 22 ? -4.125 -1.756 -11.242 1 91.69 22 LYS B O 1
ATOM 1453 N N . THR B 1 23 ? -4.391 -0.982 -9.195 1 93.94 23 THR B N 1
ATOM 1454 C CA . THR B 1 23 ? -3.955 -2.215 -8.547 1 93.94 23 THR B CA 1
ATOM 1455 C C . THR B 1 23 ? -4.895 -3.367 -8.891 1 93.94 23 THR B C 1
ATOM 1457 O O . THR B 1 23 ? -4.441 -4.461 -9.234 1 93.94 23 THR B O 1
ATOM 1460 N N . VAL B 1 24 ? -6.152 -3.078 -8.836 1 96.44 24 VAL B N 1
ATOM 1461 C CA . VAL B 1 24 ? -7.164 -4.086 -9.141 1 96.44 24 VAL B CA 1
ATOM 1462 C C . VAL B 1 24 ? -7.031 -4.523 -10.602 1 96.44 24 VAL B C 1
ATOM 1464 O O . VAL B 1 24 ? -7.059 -5.719 -10.898 1 96.44 24 VAL B O 1
ATOM 1467 N N . LYS B 1 25 ? -6.879 -3.547 -11.414 1 94.62 25 LYS B N 1
ATOM 1468 C CA . LYS B 1 25 ? -6.727 -3.859 -12.836 1 94.62 25 LYS B CA 1
ATOM 1469 C C . LYS B 1 25 ? -5.492 -4.719 -13.078 1 94.62 25 LYS B C 1
ATOM 1471 O O . LYS B 1 25 ? -5.539 -5.68 -13.852 1 94.62 25 LYS B O 1
ATOM 1476 N N . LEU B 1 26 ? -4.43 -4.383 -12.5 1 92.06 26 LEU B N 1
ATOM 1477 C CA . LEU B 1 26 ? -3.195 -5.152 -12.633 1 92.06 26 LEU B CA 1
ATOM 1478 C C . LEU B 1 26 ? -3.389 -6.582 -12.133 1 92.06 26 LEU B C 1
ATOM 1480 O O . LEU B 1 26 ? -2.922 -7.531 -12.766 1 92.06 26 LEU B O 1
ATOM 1484 N N . PHE B 1 27 ? -4.094 -6.688 -11.086 1 95.56 27 PHE B N 1
ATOM 1485 C CA . PHE B 1 27 ? -4.336 -8.008 -10.523 1 95.56 27 PHE B CA 1
ATOM 1486 C C . PHE B 1 27 ? -5.207 -8.844 -11.453 1 95.56 27 PHE B C 1
ATOM 1488 O O . PHE B 1 27 ? -4.926 -10.016 -11.688 1 95.56 27 PHE B O 1
ATOM 1495 N N . ASP B 1 28 ? -6.195 -8.18 -11.945 1 96 28 ASP B N 1
ATOM 1496 C CA . ASP B 1 28 ? -7.074 -8.859 -12.898 1 96 28 ASP B CA 1
ATOM 1497 C C . ASP B 1 28 ? -6.301 -9.305 -14.133 1 96 28 ASP B C 1
ATOM 1499 O O . ASP B 1 28 ? -6.531 -10.398 -14.656 1 96 28 ASP B O 1
ATOM 1503 N N . ASP B 1 29 ? -5.473 -8.461 -14.562 1 92.88 29 ASP B N 1
ATOM 1504 C CA . ASP B 1 29 ? -4.648 -8.805 -15.727 1 92.88 29 ASP B CA 1
ATOM 1505 C C . ASP B 1 29 ? -3.756 -10.008 -15.43 1 92.88 29 ASP B C 1
ATOM 1507 O O . ASP B 1 29 ? -3.586 -10.883 -16.281 1 92.88 29 ASP B O 1
ATOM 1511 N N . MET B 1 30 ? -3.174 -10.055 -14.281 1 93.62 30 MET B N 1
ATOM 1512 C CA . MET B 1 30 ? -2.344 -11.188 -13.883 1 93.62 30 MET B CA 1
ATOM 1513 C C . MET B 1 30 ? -3.172 -12.469 -13.805 1 93.62 30 MET B C 1
ATOM 1515 O O . MET B 1 30 ? -2.732 -13.523 -14.266 1 93.62 30 MET B O 1
ATOM 1519 N N . MET B 1 31 ? -4.402 -12.336 -13.305 1 94.69 31 MET B N 1
ATOM 1520 C CA . MET B 1 31 ? -5.293 -13.492 -13.211 1 94.69 31 MET B CA 1
ATOM 1521 C C . MET B 1 31 ? -5.641 -14.023 -14.594 1 94.69 31 MET B C 1
ATOM 1523 O O . MET B 1 31 ? -5.668 -15.242 -14.805 1 94.69 31 MET B O 1
ATOM 1527 N N . TYR B 1 32 ? -5.863 -13.102 -15.43 1 93.38 32 TYR B N 1
ATOM 1528 C CA . TYR B 1 32 ? -6.18 -13.477 -16.812 1 93.38 32 TYR B CA 1
ATOM 1529 C C . TYR B 1 32 ? -5.004 -14.195 -17.453 1 93.38 32 TYR B C 1
ATOM 1531 O O . TYR B 1 32 ? -5.176 -15.242 -18.094 1 93.38 32 TYR B O 1
ATOM 1539 N N . GLU B 1 33 ? -3.844 -13.656 -17.297 1 90.56 33 GLU B N 1
ATOM 1540 C CA . GLU B 1 33 ? -2.639 -14.258 -17.859 1 90.56 33 GLU B CA 1
ATOM 1541 C C . GLU B 1 33 ? -2.375 -15.633 -17.25 1 90.56 33 GLU B C 1
ATOM 1543 O O . GLU B 1 33 ? -1.965 -16.562 -17.953 1 90.56 33 GLU B O 1
ATOM 1548 N N . LEU B 1 34 ? -2.576 -15.703 -16 1 93.25 34 LEU B N 1
ATOM 1549 C CA . LEU B 1 34 ? -2.4 -16.969 -15.312 1 93.25 34 LEU B CA 1
ATOM 1550 C C . LEU B 1 34 ? -3.295 -18.047 -15.914 1 93.25 34 LEU B C 1
ATOM 1552 O O . LEU B 1 34 ? -2.826 -19.141 -16.25 1 93.25 34 LEU B O 1
ATOM 1556 N N . THR B 1 35 ? -4.504 -17.734 -16.094 1 91.94 35 THR B N 1
ATOM 1557 C CA . THR B 1 35 ? -5.477 -18.672 -16.641 1 91.94 35 THR B CA 1
ATOM 1558 C C . THR B 1 35 ? -5.168 -19 -18.094 1 91.94 35 THR B C 1
ATOM 1560 O O . THR B 1 35 ? -5.27 -20.156 -18.516 1 91.94 35 THR B O 1
ATOM 1563 N N . SER B 1 36 ? -4.781 -18.047 -18.828 1 91.75 36 SER B N 1
ATOM 1564 C CA . SER B 1 36 ? -4.484 -18.234 -20.234 1 91.75 36 SER B CA 1
ATOM 1565 C C . SER B 1 36 ? -3.25 -19.109 -20.438 1 91.75 36 SER B C 1
ATOM 1567 O O . SER B 1 36 ? -3.25 -20.016 -21.281 1 91.75 36 SER B O 1
ATOM 1569 N N . GLN B 1 37 ? -2.209 -18.891 -19.609 1 89.56 37 GLN B N 1
ATOM 1570 C CA . GLN B 1 37 ? -0.945 -19.609 -19.75 1 89.56 37 GLN B CA 1
ATOM 1571 C C . GLN B 1 37 ? -1.032 -21 -19.141 1 89.56 37 GLN B C 1
ATOM 1573 O O . GLN B 1 37 ? -0.307 -21.906 -19.562 1 89.56 37 GLN B O 1
ATOM 1578 N N .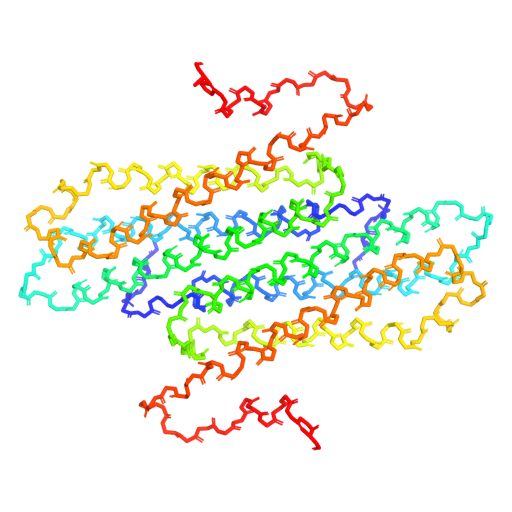 ALA B 1 38 ? -1.932 -21.172 -18.266 1 92 38 ALA B N 1
ATOM 1579 C CA . ALA B 1 38 ? -2.051 -22.453 -17.562 1 92 38 ALA B CA 1
ATOM 1580 C C . ALA B 1 38 ? -2.445 -23.562 -18.516 1 92 38 ALA B C 1
ATOM 1582 O O . ALA B 1 38 ? -2.131 -24.734 -18.281 1 92 38 ALA B O 1
ATOM 1583 N N . ARG B 1 39 ? -3.043 -23.203 -19.594 1 87.81 39 ARG B N 1
ATOM 1584 C CA . ARG B 1 39 ? -3.48 -24.172 -20.594 1 87.81 39 ARG B CA 1
ATOM 1585 C C . ARG B 1 39 ? -2.287 -24.906 -21.203 1 87.81 39 ARG B C 1
ATOM 1587 O O . ARG B 1 39 ? -2.41 -26.047 -21.656 1 87.81 39 ARG B O 1
ATOM 1594 N N . GLY B 1 40 ? -1.138 -24.234 -21.281 1 89.88 40 GLY B N 1
ATOM 1595 C CA . GLY B 1 40 ? 0.055 -24.797 -21.875 1 89.88 40 GLY B CA 1
ATOM 1596 C C . GLY B 1 40 ? 1.021 -25.391 -20.859 1 89.88 40 GLY B C 1
ATOM 1597 O O . GLY B 1 40 ? 2.102 -25.859 -21.219 1 89.88 40 GLY B O 1
ATOM 1598 N N . LEU B 1 41 ? 0.614 -25.406 -19.625 1 90.62 41 LEU B N 1
ATOM 1599 C CA . LEU B 1 41 ? 1.514 -25.844 -18.562 1 90.62 41 LEU B CA 1
ATOM 1600 C C . LEU B 1 41 ? 1.778 -27.328 -18.656 1 90.62 41 LEU B C 1
ATOM 1602 O O . LEU B 1 41 ? 0.844 -28.125 -18.812 1 90.62 41 LEU B O 1
ATOM 1606 N N . SER B 1 42 ? 2.984 -27.656 -18.766 1 86.44 42 SER B N 1
ATOM 1607 C CA . SER B 1 42 ? 3.463 -29.031 -18.734 1 86.44 42 SER B CA 1
ATOM 1608 C C . SER B 1 42 ? 4.887 -29.109 -18.188 1 86.44 42 SER B C 1
ATOM 1610 O O . SER B 1 42 ? 5.582 -28.094 -18.109 1 86.44 42 SER B O 1
ATOM 1612 N N . SER B 1 43 ? 5.309 -30.312 -17.734 1 84.5 43 SER B N 1
ATOM 1613 C CA . SER B 1 43 ? 6.656 -30.516 -17.203 1 84.5 43 SER B CA 1
ATOM 1614 C C . SER B 1 43 ? 7.715 -30.281 -18.281 1 84.5 43 SER B C 1
ATOM 1616 O O . SER B 1 43 ? 8.883 -30.062 -17.969 1 84.5 43 SER B O 1
ATOM 1618 N N . GLN B 1 44 ? 7.219 -30.234 -19.547 1 87.19 44 GLN B N 1
ATOM 1619 C CA . GLN B 1 44 ? 8.172 -30.094 -20.641 1 87.19 44 GLN B CA 1
ATOM 1620 C C . GLN B 1 44 ? 8.289 -28.641 -21.094 1 87.19 44 GLN B C 1
ATOM 1622 O O . GLN B 1 44 ? 9.219 -28.281 -21.812 1 87.19 44 GLN B O 1
ATOM 1627 N N . ASN B 1 45 ? 7.34 -27.875 -20.641 1 88.75 45 ASN B N 1
ATOM 1628 C CA . ASN B 1 45 ? 7.363 -26.469 -21.047 1 88.75 45 ASN B CA 1
ATOM 1629 C C . ASN B 1 45 ? 7.883 -25.578 -19.922 1 88.75 45 ASN B C 1
ATOM 1631 O O . ASN B 1 45 ? 7.098 -24.906 -19.234 1 88.75 45 ASN B O 1
ATOM 1635 N N . LEU B 1 46 ? 9.148 -25.469 -19.828 1 88.12 46 LEU B N 1
ATOM 1636 C CA . LEU B 1 46 ? 9.82 -24.766 -18.734 1 88.12 46 LEU B CA 1
ATOM 1637 C C . LEU B 1 46 ? 9.531 -23.281 -18.797 1 88.12 46 LEU B C 1
ATOM 1639 O O . LEU B 1 46 ? 9.422 -22.625 -17.75 1 88.12 46 LEU B O 1
ATOM 1643 N N . GLU B 1 47 ? 9.398 -22.828 -19.984 1 88.69 47 GLU B N 1
ATOM 1644 C CA . GLU B 1 47 ? 9.141 -21.406 -20.172 1 88.69 47 GLU B CA 1
ATOM 1645 C C . GLU B 1 47 ? 7.801 -21 -19.547 1 88.69 47 GLU B C 1
ATOM 1647 O O . GLU B 1 47 ? 7.719 -20.016 -18.812 1 88.69 47 GLU B O 1
ATOM 1652 N N . ILE B 1 48 ? 6.801 -21.812 -19.828 1 90.5 48 ILE B N 1
ATOM 1653 C CA . ILE B 1 48 ? 5.473 -21.531 -19.297 1 90.5 48 ILE B CA 1
ATOM 1654 C C . ILE B 1 48 ? 5.469 -21.719 -17.781 1 90.5 48 ILE B C 1
ATOM 1656 O O . ILE B 1 48 ? 4.879 -20.922 -17.047 1 90.5 48 ILE B O 1
ATOM 1660 N N . GLN B 1 49 ? 6.148 -22.75 -17.312 1 92.56 49 GLN B N 1
ATOM 1661 C CA . GLN B 1 49 ? 6.246 -22.984 -15.875 1 92.56 49 GLN B CA 1
ATOM 1662 C C . GLN B 1 49 ? 6.863 -21.781 -15.156 1 92.56 49 GLN B C 1
ATOM 1664 O O . GLN B 1 49 ? 6.34 -21.328 -14.141 1 92.56 49 GLN B O 1
ATOM 1669 N N . THR B 1 50 ? 7.918 -21.297 -15.727 1 90.44 50 THR B N 1
ATOM 1670 C CA . THR B 1 50 ? 8.609 -20.156 -15.133 1 90.44 50 THR B CA 1
ATOM 1671 C C . THR B 1 50 ? 7.715 -18.922 -15.133 1 90.44 50 THR B C 1
ATOM 1673 O O . THR B 1 50 ? 7.656 -18.188 -14.141 1 90.44 50 THR B O 1
ATOM 1676 N N . THR B 1 51 ? 7.016 -18.719 -16.188 1 89.56 51 THR B N 1
ATOM 1677 C CA . THR B 1 51 ? 6.109 -17.594 -16.297 1 89.56 51 THR B CA 1
ATOM 1678 C C . THR B 1 51 ? 5.004 -17.672 -15.242 1 89.56 51 THR B C 1
ATOM 1680 O O . THR B 1 51 ? 4.723 -16.688 -14.547 1 89.56 51 THR B O 1
ATOM 1683 N N . LEU B 1 52 ? 4.445 -18.844 -15.148 1 93.5 52 LEU B N 1
ATOM 1684 C CA . LEU B 1 52 ? 3.361 -19.031 -14.188 1 93.5 52 LEU B CA 1
ATOM 1685 C C . LEU B 1 52 ? 3.854 -18.844 -12.758 1 93.5 52 LEU B C 1
ATOM 1687 O O . LEU B 1 52 ? 3.188 -18.188 -11.953 1 93.5 52 LEU B O 1
ATOM 1691 N N . ARG B 1 53 ? 5.008 -19.344 -12.5 1 92.5 53 ARG B N 1
ATOM 1692 C CA . ARG B 1 53 ? 5.562 -19.188 -11.164 1 92.5 53 ARG B CA 1
ATOM 1693 C C . ARG B 1 53 ? 5.867 -17.734 -10.859 1 92.5 53 ARG B C 1
ATOM 1695 O O . ARG B 1 53 ? 5.633 -17.25 -9.742 1 92.5 53 ARG B O 1
ATOM 1702 N N . ASN B 1 54 ? 6.328 -17 -11.789 1 88.88 54 ASN B N 1
ATOM 1703 C CA . ASN B 1 54 ? 6.617 -15.578 -11.609 1 88.88 54 ASN B CA 1
ATOM 1704 C C . ASN B 1 54 ? 5.344 -14.781 -11.344 1 88.88 54 ASN B C 1
ATOM 1706 O O . ASN B 1 54 ? 5.324 -13.906 -10.477 1 88.88 54 ASN B O 1
ATOM 1710 N N . ILE B 1 55 ? 4.312 -15.031 -12.086 1 93.19 55 ILE B N 1
ATOM 1711 C CA . ILE B 1 55 ? 3.049 -14.328 -11.898 1 93.19 55 ILE B CA 1
ATOM 1712 C C . ILE B 1 55 ? 2.498 -14.617 -10.5 1 93.19 55 ILE B C 1
ATOM 1714 O O . ILE B 1 55 ? 2.115 -13.703 -9.773 1 93.19 55 ILE B O 1
ATOM 1718 N N . LEU B 1 56 ? 2.541 -15.906 -10.164 1 94.38 56 LEU B N 1
ATOM 1719 C CA . LEU B 1 56 ? 2.018 -16.297 -8.859 1 94.38 56 LEU B CA 1
ATOM 1720 C C . LEU B 1 56 ? 2.816 -15.656 -7.734 1 94.38 56 LEU B C 1
ATOM 1722 O O . LEU B 1 56 ? 2.238 -15.148 -6.773 1 94.38 56 LEU B O 1
ATOM 1726 N N . GLN B 1 57 ? 4.066 -15.648 -7.934 1 90.31 57 GLN B N 1
ATOM 1727 C CA . GLN B 1 57 ? 4.926 -15.016 -6.938 1 90.31 57 GLN B CA 1
ATOM 1728 C C . GLN B 1 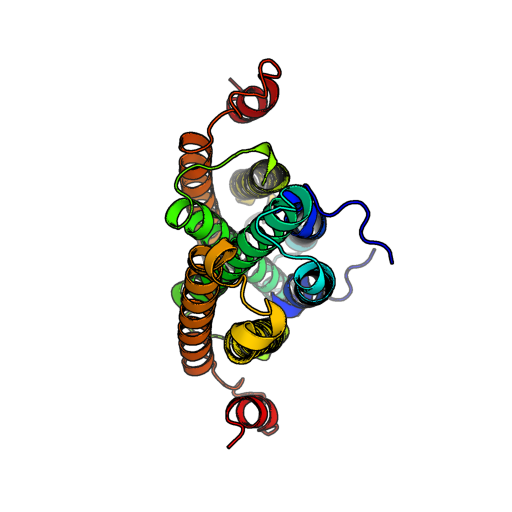57 ? 4.602 -13.531 -6.785 1 90.31 57 GLN B C 1
ATOM 1730 O O . GLN B 1 57 ? 4.523 -13.023 -5.664 1 90.31 57 GLN B O 1
ATOM 1735 N N . THR B 1 58 ? 4.457 -12.875 -7.84 1 90.12 58 THR B N 1
ATOM 1736 C CA . THR B 1 58 ? 4.125 -11.461 -7.828 1 90.12 58 THR B CA 1
ATOM 1737 C C . THR B 1 58 ? 2.777 -11.227 -7.152 1 90.12 58 THR B C 1
ATOM 1739 O O . THR B 1 58 ? 2.625 -10.289 -6.363 1 90.12 58 THR B O 1
ATOM 1742 N N . MET B 1 59 ? 1.809 -12.062 -7.434 1 94.25 59 MET B N 1
ATOM 1743 C CA . MET B 1 59 ? 0.487 -11.945 -6.828 1 94.25 59 MET B CA 1
ATOM 1744 C C . MET B 1 59 ? 0.561 -12.148 -5.316 1 94.25 59 MET B C 1
ATOM 1746 O O . MET B 1 59 ? -0.07 -11.422 -4.555 1 94.25 59 MET B O 1
ATOM 1750 N N . VAL B 1 60 ? 1.362 -13.133 -4.895 1 93.75 60 VAL B N 1
ATOM 1751 C CA . VAL B 1 60 ? 1.555 -13.383 -3.471 1 93.75 60 VAL B CA 1
ATOM 1752 C C . VAL B 1 60 ? 2.123 -12.133 -2.799 1 93.75 60 VAL B C 1
ATOM 1754 O O . VAL B 1 60 ? 1.631 -11.711 -1.751 1 93.75 60 VAL B O 1
ATOM 1757 N N . GLN B 1 61 ? 3.055 -11.57 -3.457 1 89.88 61 GLN B N 1
ATOM 1758 C CA . GLN B 1 61 ? 3.691 -10.375 -2.912 1 89.88 61 GLN B CA 1
ATOM 1759 C C . GLN B 1 61 ? 2.717 -9.203 -2.867 1 89.88 61 GLN B C 1
ATOM 1761 O O . GLN B 1 61 ? 2.719 -8.43 -1.911 1 89.88 61 GLN B O 1
ATOM 1766 N N . LEU B 1 62 ? 1.975 -9.031 -3.824 1 92.88 62 LEU B N 1
ATOM 1767 C CA . LEU B 1 62 ? 1.005 -7.941 -3.863 1 92.88 62 LEU B CA 1
ATOM 1768 C C . LEU B 1 62 ? -0.023 -8.086 -2.746 1 92.88 62 LEU B C 1
ATOM 1770 O O . LEU B 1 62 ? -0.351 -7.113 -2.064 1 92.88 62 LEU B O 1
ATOM 1774 N N . LEU B 1 63 ? -0.538 -9.32 -2.539 1 95.94 63 LEU B N 1
ATOM 1775 C CA . LEU B 1 63 ? -1.462 -9.57 -1.439 1 95.94 63 LEU B CA 1
ATOM 1776 C C . LEU B 1 63 ? -0.824 -9.211 -0.102 1 95.94 63 LEU B C 1
ATOM 1778 O O . LEU B 1 63 ? -1.469 -8.602 0.754 1 95.94 63 LEU B O 1
ATOM 1782 N N . GLY B 1 64 ? 0.406 -9.562 0.002 1 92.88 64 GLY B N 1
ATOM 1783 C CA . GLY B 1 64 ? 1.132 -9.219 1.214 1 92.88 64 GLY B CA 1
ATOM 1784 C C . GLY B 1 64 ? 1.232 -7.723 1.443 1 92.88 64 GLY B C 1
ATOM 1785 O O . GLY B 1 64 ? 1.022 -7.242 2.561 1 92.88 64 GLY B O 1
ATOM 1786 N N . ALA B 1 65 ? 1.585 -7.051 0.438 1 90 65 ALA B N 1
ATOM 1787 C CA . ALA B 1 65 ? 1.682 -5.598 0.542 1 90 65 ALA B CA 1
ATOM 1788 C C . ALA B 1 65 ? 0.345 -4.988 0.954 1 90 65 ALA B C 1
ATOM 1790 O O . ALA B 1 65 ? 0.3 -4.082 1.791 1 90 65 ALA B O 1
ATOM 1791 N N . LEU B 1 66 ? -0.73 -5.434 0.383 1 94.88 66 LEU B N 1
ATOM 1792 C CA . LEU B 1 66 ? -2.059 -4.945 0.737 1 94.88 66 LEU B CA 1
ATOM 1793 C C . LEU B 1 66 ? -2.387 -5.27 2.189 1 94.88 66 LEU B C 1
ATOM 1795 O O . LEU B 1 66 ? -2.963 -4.445 2.9 1 94.88 66 LEU B O 1
ATOM 1799 N N . THR B 1 67 ? -1.978 -6.469 2.609 1 94.69 67 THR B N 1
ATOM 1800 C CA . THR B 1 67 ? -2.178 -6.848 4.004 1 94.69 67 THR B CA 1
ATOM 1801 C C . THR B 1 67 ? -1.467 -5.875 4.938 1 94.69 67 THR B C 1
ATOM 1803 O O . THR B 1 67 ? -2.051 -5.414 5.922 1 94.69 67 THR B O 1
ATOM 1806 N N . GLY B 1 68 ? -0.261 -5.617 4.605 1 91.44 68 GLY B N 1
ATOM 1807 C CA . GLY B 1 68 ? 0.487 -4.656 5.398 1 91.44 68 GLY B CA 1
ATOM 1808 C C . GLY B 1 68 ? -0.174 -3.291 5.457 1 91.44 68 GLY B C 1
ATOM 1809 O O . GLY B 1 68 ? -0.23 -2.67 6.52 1 91.44 68 GLY B O 1
ATOM 1810 N N . CYS B 1 69 ? -0.665 -2.812 4.379 1 89.25 69 CYS B N 1
ATOM 1811 C CA . CYS B 1 69 ? -1.336 -1.519 4.312 1 89.25 69 CYS B CA 1
ATOM 1812 C C . CYS B 1 69 ? -2.58 -1.505 5.195 1 89.25 69 CYS B C 1
ATOM 1814 O O . CYS B 1 69 ? -2.768 -0.587 5.992 1 89.25 69 CYS B O 1
ATOM 1816 N N . VAL B 1 70 ? -3.439 -2.502 5.137 1 93.62 70 VAL B N 1
ATOM 1817 C CA . VAL B 1 70 ? -4.672 -2.58 5.914 1 93.62 70 VAL B CA 1
ATOM 1818 C C . VAL B 1 70 ? -4.336 -2.705 7.402 1 93.62 70 VAL B C 1
ATOM 1820 O O . VAL B 1 70 ? -4.961 -2.053 8.242 1 93.62 70 VAL B O 1
ATOM 1823 N N . GLN B 1 71 ? -3.324 -3.504 7.672 1 92.25 71 GLN B N 1
ATOM 1824 C CA . GLN B 1 71 ? -2.891 -3.676 9.055 1 92.25 71 GLN B CA 1
ATOM 1825 C C . GLN B 1 71 ? -2.469 -2.342 9.664 1 92.25 71 GLN B C 1
ATOM 1827 O O . GLN B 1 71 ? -2.811 -2.045 10.812 1 92.25 71 GLN B O 1
ATOM 1832 N N . HIS B 1 72 ? -1.75 -1.647 8.93 1 85.88 72 HIS B N 1
ATOM 1833 C CA . HIS B 1 72 ? -1.255 -0.372 9.43 1 85.88 72 HIS B CA 1
ATOM 1834 C C . HIS B 1 72 ? -2.402 0.598 9.695 1 85.88 72 HIS B C 1
ATOM 1836 O O . HIS B 1 72 ? -2.41 1.296 10.711 1 85.88 72 HIS B O 1
ATOM 1842 N N . ILE B 1 73 ? -3.334 0.708 8.812 1 86.25 73 ILE B N 1
ATOM 1843 C CA . ILE B 1 73 ? -4.5 1.569 8.977 1 86.25 73 ILE B CA 1
ATOM 1844 C C . ILE B 1 73 ? -5.25 1.189 10.25 1 86.25 73 ILE B C 1
ATOM 1846 O O . ILE B 1 73 ? -5.641 2.061 11.031 1 86.25 73 ILE B O 1
ATOM 1850 N N . CYS B 1 74 ? -5.348 -0.069 10.461 1 86.88 74 CYS B N 1
ATOM 1851 C CA . CYS B 1 74 ? -6.051 -0.547 11.648 1 86.88 74 CYS B CA 1
ATOM 1852 C C . CYS B 1 74 ? -5.262 -0.236 12.914 1 86.88 74 CYS B C 1
ATOM 1854 O O . CYS B 1 74 ? -5.844 0.039 13.961 1 86.88 74 CYS B O 1
ATOM 1856 N N . ALA B 1 75 ? -3.98 -0.236 12.805 1 82.88 75 ALA B N 1
ATOM 1857 C CA . ALA B 1 75 ? -3.131 -0.08 13.984 1 82.88 75 ALA B CA 1
ATOM 1858 C C . ALA B 1 75 ? -2.979 1.392 14.359 1 82.88 75 ALA B C 1
ATOM 1860 O O . ALA B 1 75 ? -2.799 1.724 15.531 1 82.88 75 ALA B O 1
ATOM 1861 N N . THR B 1 76 ? -3.029 2.223 13.461 1 75.5 76 THR B N 1
ATOM 1862 C CA . THR B 1 76 ? -2.648 3.609 13.711 1 75.5 76 THR B CA 1
ATOM 1863 C C . THR B 1 76 ? -3.885 4.484 13.891 1 75.5 76 THR B C 1
ATOM 1865 O O . THR B 1 76 ? -3.795 5.594 14.422 1 75.5 76 THR B O 1
ATOM 1868 N N . GLN B 1 77 ? -5.031 4.055 13.375 1 72.31 77 GLN B N 1
ATOM 1869 C CA . GLN B 1 77 ? -6.23 4.883 13.461 1 72.31 77 GLN B CA 1
ATOM 1870 C C . GLN B 1 77 ? -7.148 4.414 14.586 1 72.31 77 GLN B C 1
ATOM 1872 O O . GLN B 1 77 ? -7.375 3.215 14.75 1 72.31 77 GLN B O 1
ATOM 1877 N N . GLU B 1 78 ? -7.535 5.438 15.422 1 71.19 78 GLU B N 1
ATOM 1878 C CA . GLU B 1 78 ? -8.461 5.109 16.5 1 71.19 78 GLU B CA 1
ATOM 1879 C C . GLU B 1 78 ? -9.852 4.785 15.953 1 71.19 78 GLU B C 1
ATOM 1881 O O . GLU B 1 78 ? -10.523 3.891 16.469 1 71.19 78 GLU B O 1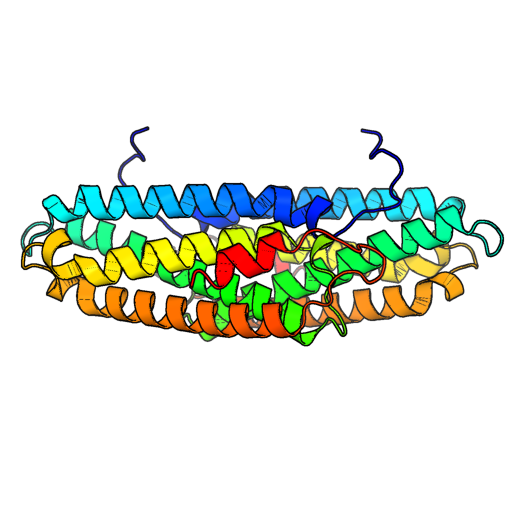
ATOM 1886 N N . SER B 1 79 ? -10.219 5.539 15.125 1 73.94 79 SER B N 1
ATOM 1887 C CA . SER B 1 79 ? -11.477 5.324 14.422 1 73.94 79 SER B CA 1
ATOM 1888 C C . SER B 1 79 ? -11.328 5.582 12.922 1 73.94 79 SER B C 1
ATOM 1890 O O . SER B 1 79 ? -10.555 6.449 12.516 1 73.94 79 SER B O 1
ATOM 1892 N N . ILE B 1 80 ? -11.969 4.648 12.336 1 79.38 80 ILE B N 1
ATOM 1893 C CA . ILE B 1 80 ? -11.82 4.73 10.891 1 79.38 80 ILE B CA 1
ATOM 1894 C C . ILE B 1 80 ? -13.148 5.16 10.266 1 79.38 80 ILE B C 1
ATOM 1896 O O . ILE B 1 80 ? -14.18 4.527 10.492 1 79.38 80 ILE B O 1
ATOM 1900 N N . ILE B 1 81 ? -13.07 6.266 9.609 1 81.69 81 ILE B N 1
ATOM 1901 C CA . ILE B 1 81 ? -14.227 6.711 8.836 1 81.69 81 ILE B CA 1
ATOM 1902 C C . ILE B 1 81 ? -14.195 6.078 7.449 1 81.69 81 ILE B C 1
ATOM 1904 O O . ILE B 1 81 ? -13.281 6.328 6.668 1 81.69 81 ILE B O 1
ATOM 1908 N N . LEU B 1 82 ? -15.172 5.348 7.184 1 82.75 82 LEU B N 1
ATOM 1909 C CA . LEU B 1 82 ? -15.203 4.562 5.949 1 82.75 82 LEU B CA 1
ATOM 1910 C C . LEU B 1 82 ? -15.07 5.465 4.73 1 82.75 82 LEU B C 1
ATOM 1912 O O . LEU B 1 82 ? -14.375 5.117 3.77 1 82.75 82 LEU B O 1
ATOM 1916 N N . GLU B 1 83 ? -15.68 6.586 4.836 1 82 83 GLU B N 1
ATOM 1917 C CA . GLU B 1 83 ? -15.648 7.52 3.713 1 82 83 GLU B CA 1
ATOM 1918 C C . GLU B 1 83 ? -14.219 7.938 3.385 1 82 83 GLU B C 1
ATOM 1920 O O . GLU B 1 83 ? -13.922 8.344 2.258 1 82 83 GLU B O 1
ATOM 1925 N N . ASN B 1 84 ? -13.359 7.812 4.336 1 82.94 84 ASN B N 1
ATOM 1926 C CA . ASN B 1 84 ? -11.977 8.242 4.156 1 82.94 84 ASN B CA 1
ATOM 1927 C C . ASN B 1 84 ? -11.125 7.152 3.521 1 82.94 84 ASN B C 1
ATOM 1929 O O . ASN B 1 84 ? -9.977 7.395 3.145 1 82.94 84 ASN B O 1
ATOM 1933 N N . ILE B 1 85 ? -11.758 5.973 3.396 1 88.44 85 ILE B N 1
ATOM 1934 C CA . ILE B 1 85 ? -10.992 4.879 2.803 1 88.44 85 ILE B CA 1
ATOM 1935 C C . ILE B 1 85 ? -11.922 3.988 1.98 1 88.44 85 ILE B C 1
ATOM 1937 O O . ILE B 1 85 ? -11.742 2.771 1.927 1 88.44 85 ILE B O 1
ATOM 1941 N N . GLN B 1 86 ? -12.898 4.344 1.406 1 89.75 86 GLN B N 1
ATOM 1942 C CA . GLN B 1 86 ? -13.992 3.559 0.833 1 89.75 86 GLN B CA 1
ATOM 1943 C C . GLN B 1 86 ? -13.492 2.67 -0.302 1 89.75 86 GLN B C 1
ATOM 1945 O O . GLN B 1 86 ? -14.031 1.588 -0.534 1 89.75 86 GLN B O 1
ATOM 1950 N N . SER B 1 87 ? -12.523 3.084 -1.083 1 93.06 87 SER B N 1
ATOM 1951 C CA . SER B 1 87 ? -12.008 2.287 -2.189 1 93.06 87 SER B CA 1
ATOM 1952 C C . SER B 1 87 ? -11.234 1.07 -1.684 1 93.06 87 SER B C 1
ATOM 1954 O O . SER B 1 87 ? -11.164 0.049 -2.369 1 93.06 87 SER B O 1
ATOM 1956 N N . LEU B 1 88 ? -10.75 1.168 -0.523 1 94.38 88 LEU B N 1
ATOM 1957 C CA . LEU B 1 88 ? -9.859 0.138 -0.004 1 94.38 88 LEU B CA 1
ATOM 1958 C C . LEU B 1 88 ? -10.617 -1.155 0.267 1 94.38 88 LEU B C 1
ATOM 1960 O O . LEU B 1 88 ? -10.297 -2.201 -0.3 1 94.38 88 LEU B O 1
ATOM 1964 N N . PRO B 1 89 ? -11.703 -1.146 1.049 1 94.25 89 PRO B N 1
ATOM 1965 C CA . PRO B 1 89 ? -12.398 -2.41 1.306 1 94.25 89 PRO B CA 1
ATOM 1966 C C . PRO B 1 89 ? -12.914 -3.066 0.029 1 94.25 89 PRO B C 1
ATOM 1968 O O . PRO B 1 89 ? -12.812 -4.285 -0.13 1 94.25 89 PRO B O 1
ATOM 1971 N N . SER B 1 90 ? -13.438 -2.311 -0.863 1 95.75 90 SER B N 1
ATOM 1972 C CA . SER B 1 90 ? -14.008 -2.867 -2.088 1 95.75 90 SER B CA 1
ATOM 1973 C C . SER B 1 90 ? -12.93 -3.49 -2.965 1 95.75 90 SER B C 1
ATOM 1975 O O . SER B 1 90 ? -13.109 -4.582 -3.502 1 95.75 90 SER B O 1
ATOM 1977 N N . SER B 1 91 ? -11.828 -2.789 -3.127 1 97 91 SER B N 1
ATOM 1978 C CA . SER B 1 91 ? -10.734 -3.293 -3.941 1 97 91 SER B CA 1
ATOM 1979 C C . SER B 1 91 ? -10.148 -4.574 -3.352 1 97 91 SER B C 1
ATOM 1981 O O . SER B 1 91 ? -9.938 -5.551 -4.07 1 97 91 SER B O 1
ATOM 1983 N N . VAL B 1 92 ? -9.953 -4.574 -2.098 1 97.75 92 VAL B N 1
ATOM 1984 C CA . VAL B 1 92 ? -9.375 -5.727 -1.413 1 97.75 92 VAL B CA 1
ATOM 1985 C C . VAL B 1 92 ? -10.328 -6.914 -1.494 1 97.75 92 VAL B C 1
ATOM 1987 O O . VAL B 1 92 ? -9.906 -8.047 -1.744 1 97.75 92 VAL B O 1
ATOM 1990 N N . LEU B 1 93 ? -11.609 -6.633 -1.395 1 97.75 93 LEU B N 1
ATOM 1991 C CA . LEU B 1 93 ? -12.602 -7.695 -1.493 1 97.75 93 LEU B CA 1
ATOM 1992 C C . LEU B 1 93 ? -12.586 -8.328 -2.879 1 97.75 93 LEU B C 1
ATOM 1994 O O . LEU B 1 93 ? -12.641 -9.555 -3.006 1 97.75 93 LEU B O 1
ATOM 1998 N N . HIS B 1 94 ? -12.508 -7.496 -3.848 1 98.12 94 HIS B N 1
ATOM 1999 C CA . HIS B 1 94 ? -12.453 -7.984 -5.219 1 98.12 94 HIS B CA 1
ATOM 2000 C C . HIS B 1 94 ? -11.25 -8.898 -5.426 1 98.12 94 HIS B C 1
ATOM 2002 O O . HIS B 1 94 ? -11.383 -9.992 -5.984 1 98.12 94 HIS B O 1
ATOM 2008 N N . ILE B 1 95 ? -10.133 -8.523 -4.961 1 98.38 95 ILE B N 1
ATOM 2009 C CA . ILE B 1 95 ? -8.883 -9.25 -5.121 1 98.38 95 ILE B CA 1
ATOM 2010 C C . ILE B 1 95 ? -8.953 -10.57 -4.363 1 98.38 95 ILE B C 1
ATOM 2012 O O . ILE B 1 95 ? -8.578 -11.617 -4.895 1 98.38 95 ILE B O 1
ATOM 2016 N N . ILE B 1 96 ? -9.492 -10.531 -3.191 1 98.69 96 ILE B N 1
ATOM 2017 C CA . ILE B 1 96 ? -9.625 -11.727 -2.369 1 98.69 96 ILE B CA 1
ATOM 2018 C C . ILE B 1 96 ? -10.555 -12.727 -3.055 1 98.69 96 ILE B C 1
ATOM 2020 O O . ILE B 1 96 ? -10.227 -13.906 -3.18 1 98.69 96 ILE B O 1
ATOM 2024 N N . LYS B 1 97 ? -11.688 -12.25 -3.502 1 98.25 97 LYS B N 1
ATOM 2025 C CA . LYS B 1 97 ? -12.664 -13.109 -4.168 1 98.25 97 LYS B CA 1
ATOM 2026 C C . LYS B 1 97 ? -12.062 -13.758 -5.414 1 98.25 97 LYS B C 1
ATOM 2028 O O . LYS B 1 97 ? -12.211 -14.961 -5.625 1 98.25 97 LYS B O 1
ATOM 2033 N N . SER B 1 98 ? -11.453 -12.906 -6.207 1 98.06 98 SER B N 1
ATOM 2034 C CA . SER B 1 98 ? -10.812 -13.406 -7.414 1 98.06 98 SER B CA 1
ATOM 2035 C C . SER B 1 98 ? -9.781 -14.484 -7.09 1 98.06 98 SER B C 1
ATOM 2037 O O . SER B 1 98 ? -9.703 -15.5 -7.777 1 98.06 98 SER B O 1
ATOM 2039 N N . THR B 1 99 ? -9.031 -14.32 -6.059 1 98.25 99 THR B N 1
ATOM 2040 C CA . THR B 1 99 ? -7.992 -15.258 -5.645 1 98.25 99 THR B CA 1
ATOM 2041 C C . THR B 1 99 ? -8.609 -16.578 -5.195 1 98.25 99 THR B C 1
ATOM 2043 O O . THR B 1 99 ? -8.18 -17.641 -5.641 1 98.25 99 THR B O 1
ATOM 2046 N N . PHE B 1 100 ? -9.625 -16.516 -4.398 1 98.12 100 PHE B N 1
ATOM 2047 C CA . PHE B 1 100 ? -10.266 -17.734 -3.885 1 98.12 100 PHE B CA 1
ATOM 2048 C C . PHE B 1 100 ? -10.914 -18.516 -5.012 1 98.12 100 PHE B C 1
ATOM 2050 O O . PHE B 1 100 ? -10.836 -19.75 -5.039 1 98.12 100 PHE B O 1
ATOM 2057 N N . VAL B 1 101 ? -11.539 -17.797 -5.906 1 97.81 101 VAL B N 1
ATOM 2058 C CA . VAL B 1 101 ? -12.156 -18.453 -7.047 1 97.81 101 VAL B CA 1
ATOM 2059 C C . VAL B 1 101 ? -11.094 -19.188 -7.855 1 97.81 101 VAL B C 1
ATOM 2061 O O . VAL B 1 101 ? -11.297 -20.344 -8.258 1 97.81 101 VAL B O 1
ATOM 2064 N N . HIS B 1 102 ? -9.984 -18.547 -8.086 1 96.94 102 HIS B N 1
ATOM 2065 C CA . HIS B 1 102 ? -8.898 -19.188 -8.82 1 96.94 102 HIS B CA 1
ATOM 2066 C C . HIS B 1 102 ? -8.391 -20.422 -8.078 1 96.94 102 HIS B C 1
ATOM 2068 O O . HIS B 1 102 ? -8.164 -21.469 -8.688 1 96.94 102 HIS B O 1
ATOM 2074 N N . CYS B 1 103 ? -8.219 -20.344 -6.766 1 96.69 103 CYS B N 1
ATOM 2075 C CA . CYS B 1 103 ? -7.734 -21.469 -5.965 1 96.69 103 CYS B CA 1
ATOM 2076 C C . CYS B 1 103 ? -8.734 -22.625 -5.98 1 96.69 103 CYS B C 1
ATOM 2078 O O . CYS B 1 103 ? -8.336 -23.781 -6.047 1 96.69 103 CYS B O 1
ATOM 2080 N N . LYS B 1 104 ? -9.984 -22.281 -5.926 1 95.88 104 LYS B N 1
ATOM 2081 C CA . LYS B 1 104 ? -11.039 -23.297 -5.941 1 95.88 104 LYS B CA 1
ATOM 2082 C C . LYS B 1 104 ? -11.055 -24.047 -7.262 1 95.88 104 LYS B C 1
ATOM 2084 O O . LYS B 1 104 ? -11.312 -25.266 -7.289 1 95.88 104 LYS B O 1
ATOM 2089 N N . ASN B 1 105 ? -10.719 -23.422 -8.328 1 95.06 105 ASN B N 1
ATOM 2090 C CA . ASN B 1 105 ? -10.781 -24.016 -9.664 1 95.06 105 ASN B CA 1
ATOM 2091 C C . ASN B 1 105 ? -9.398 -24.406 -10.18 1 95.06 105 ASN B C 1
ATOM 2093 O O . ASN B 1 105 ? -9.219 -24.609 -11.375 1 95.06 105 ASN B O 1
ATOM 2097 N N . SER B 1 106 ? -8.406 -24.406 -9.281 1 94 106 SER B N 1
ATOM 2098 C CA . SER B 1 106 ? -7.02 -24.562 -9.711 1 94 106 SER B CA 1
ATOM 2099 C C . SER B 1 106 ? -6.793 -25.922 -10.367 1 94 106 SER B C 1
ATOM 2101 O O . SER B 1 106 ? -6.012 -26.047 -11.305 1 94 106 SER B O 1
ATOM 2103 N N . GLU B 1 107 ? -7.523 -27 -9.914 1 91.69 107 GLU B N 1
ATOM 2104 C CA . GLU B 1 107 ? -7.379 -28.312 -10.531 1 91.69 107 GLU B CA 1
ATOM 2105 C C . GLU B 1 107 ? -7.777 -28.281 -12 1 91.69 107 GLU B C 1
ATOM 2107 O O . GLU B 1 107 ? -7.117 -28.891 -12.844 1 91.69 107 GLU B O 1
ATOM 2112 N N . SER B 1 108 ? -8.781 -27.609 -12.258 1 93.31 108 SER B N 1
ATOM 2113 C CA . SER B 1 108 ? -9.258 -27.484 -13.633 1 93.31 108 SER B CA 1
ATOM 2114 C C . SER B 1 108 ? -8.367 -26.547 -14.445 1 93.31 108 SER B C 1
ATOM 2116 O O . SER B 1 108 ? -8.102 -26.797 -15.617 1 93.31 108 SER B O 1
ATOM 2118 N N . VAL B 1 109 ? -7.859 -25.547 -13.883 1 93.56 109 VAL B N 1
ATOM 2119 C CA . VAL B 1 109 ? -7.078 -24.516 -14.57 1 93.56 109 VAL B CA 1
ATOM 2120 C C . VAL B 1 109 ? -5.711 -25.078 -14.945 1 93.56 109 VAL B C 1
ATOM 2122 O O . VAL B 1 109 ? -5.25 -24.891 -16.078 1 93.56 109 VAL B O 1
ATOM 2125 N N . TYR B 1 110 ? -5.121 -25.875 -14.086 1 93.38 110 TYR B N 1
ATOM 2126 C CA . TYR B 1 110 ? -3.756 -26.328 -14.312 1 93.38 110 TYR B CA 1
ATOM 2127 C C . TYR B 1 110 ? -3.746 -27.766 -14.828 1 93.38 110 TYR B C 1
ATOM 2129 O O . TYR B 1 110 ? -2.682 -28.328 -15.094 1 93.38 110 TYR B O 1
ATOM 2137 N N . SER B 1 111 ? -4.883 -28.406 -15.227 1 83.25 111 SER B N 1
ATOM 2138 C CA . SER B 1 111 ? -5.191 -29.641 -15.961 1 83.25 111 SER B CA 1
ATOM 2139 C C . SER B 1 111 ? -4.199 -30.75 -15.625 1 83.25 111 SER B C 1
ATOM 2141 O O . SER B 1 111 ? -3.654 -31.391 -16.531 1 83.25 111 SER B O 1
ATOM 2143 N N . GLY B 1 112 ? -3.809 -31.062 -14.414 1 84.56 112 GLY B N 1
ATOM 2144 C CA . GLY B 1 112 ? -2.949 -32.156 -14.023 1 84.56 112 GLY B CA 1
ATOM 2145 C C . GLY B 1 112 ? -1.527 -31.734 -13.711 1 84.56 112 GLY B C 1
ATOM 2146 O O . GLY B 1 112 ? -0.701 -32.562 -13.305 1 84.56 112 GLY B O 1
ATOM 2147 N N . CYS B 1 113 ? -1.16 -30.5 -14.023 1 92 113 CYS B N 1
ATOM 2148 C CA . CYS B 1 113 ? 0.19 -30.031 -13.75 1 92 113 CYS B CA 1
ATOM 2149 C C . CYS B 1 113 ? 0.199 -29.078 -12.555 1 92 113 CYS B C 1
ATOM 2151 O O . CYS B 1 113 ? 1.072 -28.219 -12.445 1 92 113 CYS B O 1
ATOM 2153 N N . LEU B 1 114 ? -0.788 -29.203 -11.734 1 93.44 114 LEU B N 1
ATOM 2154 C CA . LEU B 1 114 ? -0.938 -28.375 -10.547 1 93.44 114 LEU B CA 1
ATOM 2155 C C . LEU B 1 114 ? 0.275 -28.5 -9.633 1 93.44 114 LEU B C 1
ATOM 2157 O O . LEU B 1 114 ? 0.683 -27.531 -8.992 1 93.44 114 LEU B O 1
ATOM 2161 N N . HIS B 1 115 ? 0.877 -29.656 -9.594 1 93.38 115 HIS B N 1
ATOM 2162 C CA . HIS B 1 115 ? 2.01 -29.938 -8.711 1 93.38 115 HIS B CA 1
ATOM 2163 C C . HIS B 1 115 ? 3.193 -29.031 -9.047 1 93.38 115 HIS B C 1
ATOM 2165 O O . HIS B 1 115 ? 4.043 -28.781 -8.188 1 93.38 115 HIS B O 1
ATOM 2171 N N . LEU B 1 116 ? 3.27 -28.438 -10.25 1 93.44 116 LEU B N 1
ATOM 2172 C CA . LEU B 1 116 ? 4.383 -27.594 -10.695 1 93.44 116 LEU B CA 1
ATOM 2173 C C . LEU B 1 116 ? 4.312 -26.219 -10.062 1 93.44 116 LEU B C 1
ATOM 2175 O O . LEU B 1 116 ? 5.309 -25.484 -10.039 1 93.44 116 LEU B O 1
ATOM 2179 N N . VAL B 1 117 ? 3.115 -25.922 -9.539 1 95.12 117 VAL B N 1
ATOM 2180 C CA . VAL B 1 117 ? 2.963 -24.578 -9 1 95.12 117 VAL B CA 1
ATOM 2181 C C . VAL B 1 117 ? 2.217 -24.641 -7.668 1 95.12 117 VAL B C 1
ATOM 2183 O O . VAL B 1 117 ? 1.777 -23.609 -7.145 1 95.12 117 VAL B O 1
ATOM 2186 N N . SER B 1 118 ? 2.078 -25.781 -7.066 1 95.94 118 SER B N 1
ATOM 2187 C CA . SER B 1 118 ? 1.249 -26 -5.887 1 95.94 118 SER B CA 1
ATOM 2188 C C . SER B 1 118 ? 1.765 -25.203 -4.695 1 95.94 118 SER B C 1
ATOM 2190 O O . SER B 1 118 ? 0.976 -24.672 -3.904 1 95.94 118 SER B O 1
ATOM 2192 N N . ASP B 1 119 ? 3.068 -25.094 -4.508 1 96.06 119 ASP B N 1
ATOM 2193 C CA . ASP B 1 119 ? 3.648 -24.328 -3.406 1 96.06 119 ASP B CA 1
ATOM 2194 C C . ASP B 1 119 ? 3.236 -22.859 -3.477 1 96.06 119 ASP B C 1
ATOM 2196 O O . ASP B 1 119 ? 2.865 -22.266 -2.461 1 96.06 119 ASP B O 1
ATOM 2200 N N . LEU B 1 120 ? 3.225 -22.297 -4.648 1 94.75 120 LEU B N 1
ATOM 2201 C CA . LEU B 1 120 ? 2.871 -20.891 -4.82 1 94.75 120 LEU B CA 1
ATOM 2202 C C . LEU B 1 120 ? 1.364 -20.703 -4.695 1 94.75 120 LEU B C 1
ATOM 2204 O O . LEU B 1 120 ? 0.91 -19.672 -4.191 1 94.75 120 LEU B O 1
ATOM 2208 N N . LEU B 1 121 ? 0.605 -21.719 -5.172 1 97 121 LEU B N 1
ATOM 2209 C CA . LEU B 1 121 ? -0.838 -21.641 -4.977 1 97 121 LEU B CA 1
ATOM 2210 C C . LEU B 1 121 ? -1.191 -21.688 -3.494 1 97 121 LEU B C 1
ATOM 2212 O O . LEU B 1 121 ? -2.092 -20.969 -3.051 1 97 121 LEU B O 1
ATOM 2216 N N . GLN B 1 122 ? -0.469 -22.484 -2.771 1 97 122 GLN B N 1
ATOM 2217 C CA . GLN B 1 122 ? -0.663 -22.516 -1.326 1 97 122 GLN B CA 1
ATOM 2218 C C . GLN B 1 122 ? -0.326 -21.156 -0.7 1 97 122 GLN B C 1
ATOM 2220 O O . GLN B 1 122 ? -1.057 -20.672 0.163 1 97 122 GLN B O 1
ATOM 2225 N N . ALA B 1 123 ? 0.753 -20.609 -1.086 1 94.75 123 ALA B N 1
ATOM 2226 C CA . ALA B 1 123 ? 1.146 -19.281 -0.592 1 94.75 123 ALA B CA 1
ATOM 2227 C C . ALA B 1 123 ? 0.107 -18.234 -0.959 1 94.75 123 ALA B C 1
ATOM 2229 O O . ALA B 1 123 ? -0.228 -17.375 -0.142 1 94.75 123 ALA B O 1
ATOM 2230 N N . LEU B 1 124 ? -0.383 -18.312 -2.156 1 97 124 LEU B N 1
ATOM 2231 C CA . LEU B 1 124 ? -1.401 -17.391 -2.633 1 97 124 LEU B CA 1
ATOM 2232 C C . LEU B 1 124 ? -2.656 -17.469 -1.77 1 97 124 LEU B C 1
ATOM 2234 O O . LEU B 1 124 ? -3.186 -16.438 -1.34 1 97 124 LEU B O 1
ATOM 2238 N N . PHE B 1 125 ? -3.078 -18.672 -1.507 1 97.69 125 PHE B N 1
ATOM 2239 C CA . PHE B 1 125 ? -4.254 -18.891 -0.676 1 97.69 125 PHE B CA 1
ATOM 2240 C C . PHE B 1 125 ? -4.039 -18.344 0.729 1 97.69 125 PHE B C 1
ATOM 2242 O O . PHE B 1 125 ? -4.898 -17.656 1.27 1 97.69 125 PHE B O 1
ATOM 2249 N N . LYS B 1 126 ? -2.846 -18.609 1.265 1 96.88 126 LYS B N 1
ATOM 2250 C CA . LYS B 1 126 ? -2.527 -18.172 2.621 1 96.88 126 LYS B CA 1
ATOM 2251 C C . LYS B 1 126 ? -2.508 -16.641 2.721 1 96.88 126 LYS B C 1
ATOM 2253 O O . LYS B 1 126 ? -3.037 -16.078 3.676 1 96.88 126 LYS B O 1
ATOM 2258 N N . GLU B 1 127 ? -1.943 -16 1.845 1 95.5 127 GLU B N 1
ATOM 2259 C CA . GLU B 1 127 ? -1.891 -14.547 1.841 1 95.5 127 GLU B CA 1
ATOM 2260 C C . GLU B 1 127 ? -3.281 -13.945 1.669 1 95.5 127 GLU B C 1
ATOM 2262 O O . GLU B 1 127 ? -3.611 -12.938 2.303 1 95.5 127 GLU B O 1
ATOM 2267 N N . ALA B 1 128 ? -4.051 -14.547 0.779 1 97.81 128 ALA B N 1
ATOM 2268 C CA . ALA B 1 128 ? -5.418 -14.062 0.593 1 97.81 128 ALA B CA 1
ATOM 2269 C C . ALA B 1 128 ? -6.227 -14.195 1.879 1 97.81 128 ALA B C 1
ATOM 2271 O O . ALA B 1 128 ? -6.988 -13.297 2.236 1 97.81 128 ALA B O 1
ATOM 2272 N N . TYR B 1 129 ? -6.012 -15.312 2.49 1 97.56 129 TYR B N 1
ATOM 2273 C CA . TYR B 1 129 ? -6.699 -15.547 3.754 1 97.56 129 TYR B CA 1
ATOM 2274 C C . TYR B 1 129 ? -6.285 -14.508 4.797 1 97.56 129 TYR B C 1
ATOM 2276 O O . TYR B 1 129 ? -7.129 -13.961 5.504 1 97.56 129 TYR B O 1
ATOM 2284 N N . SER B 1 130 ? -5.016 -14.258 4.922 1 96.31 130 SER B N 1
ATOM 2285 C CA . SER B 1 130 ? -4.5 -13.242 5.824 1 96.31 130 SER B CA 1
ATOM 2286 C C . SER B 1 130 ? -5.09 -11.867 5.508 1 96.31 130 SER B C 1
ATOM 2288 O O . SER B 1 130 ? -5.512 -11.141 6.41 1 96.31 130 SER B O 1
ATOM 2290 N N . LEU B 1 131 ? -5.113 -11.523 4.309 1 97.44 131 LEU B N 1
ATOM 2291 C CA . LEU B 1 131 ? -5.68 -10.242 3.885 1 97.44 131 LEU B CA 1
ATOM 2292 C C . LEU B 1 131 ? -7.16 -10.164 4.23 1 97.44 131 LEU B C 1
ATOM 2294 O O . LEU B 1 131 ? -7.645 -9.125 4.684 1 97.44 131 LEU B O 1
ATOM 2298 N N . GLN B 1 132 ? -7.859 -11.312 4.047 1 97.56 132 GLN B N 1
ATOM 2299 C CA . GLN B 1 132 ? -9.273 -11.359 4.398 1 97.56 132 GLN B CA 1
ATOM 2300 C C . GLN B 1 132 ? -9.477 -11.102 5.891 1 97.56 132 GLN B C 1
ATOM 2302 O O . GLN B 1 132 ? -10.375 -10.344 6.273 1 97.56 132 GLN B O 1
ATOM 2307 N N . LYS B 1 133 ? -8.664 -11.742 6.664 1 97 133 LYS B N 1
ATOM 2308 C CA . LYS B 1 133 ? -8.75 -11.523 8.102 1 97 133 LYS B CA 1
ATOM 2309 C C . LYS B 1 133 ? -8.531 -10.055 8.453 1 97 133 LYS B C 1
ATOM 2311 O O . LYS B 1 133 ? -9.281 -9.477 9.242 1 97 133 LYS B O 1
ATOM 2316 N N . GLN B 1 134 ? -7.559 -9.461 7.887 1 94.88 134 GLN B N 1
ATOM 2317 C CA . GLN B 1 134 ? -7.266 -8.055 8.148 1 94.88 134 GLN B CA 1
ATOM 2318 C C . GLN B 1 134 ? -8.406 -7.156 7.672 1 94.88 134 GLN B C 1
ATOM 2320 O O . GLN B 1 134 ? -8.711 -6.145 8.305 1 94.88 134 GLN B O 1
ATOM 2325 N N . LEU B 1 135 ? -8.961 -7.457 6.578 1 96.25 135 LEU B N 1
ATOM 2326 C CA . LEU B 1 135 ? -10.102 -6.703 6.074 1 96.25 135 LEU B CA 1
ATOM 2327 C C . LEU B 1 135 ? -11.266 -6.75 7.059 1 96.25 135 LEU B C 1
ATOM 2329 O O . LEU B 1 135 ? -11.922 -5.734 7.309 1 96.25 135 LEU B O 1
ATOM 2333 N N . MET B 1 136 ? -11.469 -7.93 7.586 1 94.75 136 MET B N 1
ATOM 2334 C CA . MET B 1 136 ? -12.539 -8.086 8.57 1 94.75 136 MET B CA 1
ATOM 2335 C C . MET B 1 136 ? -12.281 -7.219 9.797 1 94.75 136 MET B C 1
ATOM 2337 O O . MET B 1 136 ? -13.203 -6.598 10.328 1 94.75 136 MET B O 1
ATOM 2341 N N . GLU B 1 137 ? -11.062 -7.215 10.227 1 92.25 137 GLU B N 1
ATOM 2342 C CA . GLU B 1 137 ? -10.703 -6.355 11.352 1 92.25 137 GLU B CA 1
ATOM 2343 C C . GLU B 1 137 ? -10.953 -4.887 11.023 1 92.25 137 GLU B C 1
ATOM 2345 O O . GLU B 1 137 ? -11.477 -4.141 11.859 1 92.25 137 GLU B O 1
ATOM 2350 N N . LEU B 1 138 ? -10.555 -4.477 9.898 1 92.25 138 LEU B N 1
ATOM 2351 C CA . LEU B 1 138 ? -10.773 -3.102 9.461 1 92.25 138 LEU B CA 1
ATOM 2352 C C . LEU B 1 138 ? -12.258 -2.758 9.469 1 92.25 138 LEU B C 1
ATOM 2354 O O . LEU B 1 138 ? -12.648 -1.708 9.984 1 92.25 138 LEU B O 1
ATOM 2358 N N . LEU B 1 139 ? -13.102 -3.629 8.969 1 91.31 139 LEU B N 1
ATOM 2359 C CA . LEU B 1 139 ? -14.539 -3.389 8.875 1 91.31 139 LEU B CA 1
ATOM 2360 C C . LEU B 1 139 ? -15.18 -3.352 10.266 1 91.31 139 LEU B C 1
ATOM 2362 O O . LEU B 1 139 ? -16.188 -2.676 10.469 1 91.31 139 LEU B O 1
ATOM 2366 N N . ASP B 1 140 ? -14.586 -4.035 11.219 1 88.75 140 ASP B N 1
ATOM 2367 C CA . ASP B 1 140 ? -15.07 -4.004 12.594 1 88.75 140 ASP B CA 1
ATOM 2368 C C . ASP B 1 140 ? -14.773 -2.658 13.25 1 88.75 140 ASP B C 1
ATOM 2370 O O . ASP B 1 140 ? -15.422 -2.285 14.227 1 88.75 140 ASP B O 1
ATOM 2374 N N . MET B 1 141 ? -13.766 -1.984 12.68 1 85.06 141 MET B N 1
ATOM 2375 C CA . MET B 1 141 ? -13.328 -0.736 13.297 1 85.06 141 MET B CA 1
ATOM 2376 C C . MET B 1 141 ? -14.008 0.462 12.641 1 85.06 141 MET B C 1
ATOM 2378 O O . MET B 1 141 ? -13.891 1.589 13.133 1 85.06 141 MET B O 1
ATOM 2382 N N . VAL B 1 142 ? -14.555 0.215 11.57 1 83.06 142 VAL B N 1
ATOM 2383 C CA . VAL B 1 142 ? -15.141 1.327 10.828 1 83.06 142 VAL B CA 1
ATOM 2384 C C . VAL B 1 142 ? -16.391 1.835 11.547 1 83.06 142 VAL B C 1
ATOM 2386 O O . VAL B 1 142 ? -17.141 1.049 12.125 1 83.06 142 VAL B O 1
ATOM 2389 N N . CYS B 1 143 ? -16.359 3.045 11.875 1 69.12 143 CYS B N 1
ATOM 2390 C CA . CYS B 1 143 ? -17.547 3.734 12.391 1 69.12 143 CYS B CA 1
ATOM 2391 C C . CYS B 1 143 ? -18.266 4.465 11.273 1 69.12 143 CYS B C 1
ATOM 2393 O O . CYS B 1 143 ? -17.656 4.879 10.289 1 69.12 143 CYS B O 1
ATOM 2395 N N . MET B 1 144 ? -19.609 4.074 11.109 1 56.78 144 MET B N 1
ATOM 2396 C CA . MET B 1 144 ? -20.422 4.832 10.172 1 56.78 144 MET B CA 1
ATOM 2397 C C . MET B 1 144 ? -20.422 6.316 10.523 1 56.78 144 MET B C 1
ATOM 2399 O O . MET B 1 144 ? -20.375 6.684 11.695 1 56.78 144 MET B O 1
ATOM 2403 N N . ASP B 1 145 ? -19.672 7.051 9.859 1 55.78 145 ASP B N 1
ATOM 2404 C CA . ASP B 1 145 ? -19.734 8.492 10.062 1 55.78 145 ASP B CA 1
ATOM 2405 C C . ASP B 1 145 ? -21.031 8.898 10.75 1 55.78 145 ASP B C 1
ATOM 2407 O O . ASP B 1 145 ? -22.125 8.656 10.219 1 55.78 145 ASP B O 1
ATOM 2411 N N . PRO B 1 146 ? -20.953 9.117 12.141 1 49.97 146 PRO B N 1
ATOM 2412 C CA . PRO B 1 146 ? -22.188 9.555 12.797 1 49.97 146 PRO B CA 1
ATOM 2413 C C . PRO B 1 146 ? -22.969 10.562 11.961 1 49.97 146 PRO B C 1
ATOM 2415 O O . PRO B 1 146 ? -24.188 10.703 12.141 1 49.97 146 PRO B O 1
ATOM 2418 N N . LEU B 1 147 ? -22.25 11.492 11.391 1 50.22 147 LEU B N 1
ATOM 2419 C CA . LEU B 1 147 ? -23.062 12.445 10.641 1 50.22 147 LEU B CA 1
ATOM 2420 C C . LEU B 1 147 ? -23.719 11.766 9.445 1 50.22 147 LEU B C 1
ATOM 2422 O O . LEU B 1 147 ? -24.453 12.406 8.688 1 50.22 147 LEU B O 1
ATOM 2426 N N . VAL B 1 148 ? -23.047 10.766 8.859 1 44.22 148 VAL B N 1
ATOM 2427 C CA . VAL B 1 148 ? -23.719 10.102 7.738 1 44.22 148 VAL B CA 1
ATOM 2428 C C . VAL B 1 148 ? -24.781 9.141 8.266 1 44.22 148 VAL B C 1
ATOM 2430 O O . VAL B 1 148 ? -24.453 8.141 8.914 1 44.22 148 VAL B O 1
ATOM 2433 N N . ASP B 1 149 ? -25.875 9.586 8.617 1 37.84 149 ASP B N 1
ATOM 2434 C CA . ASP B 1 149 ? -27.125 8.898 8.883 1 37.84 149 ASP B CA 1
ATOM 2435 C C . ASP B 1 149 ? -27.203 7.57 8.133 1 37.84 149 ASP B C 1
ATOM 2437 O O . ASP B 1 149 ? -27.453 6.527 8.742 1 37.84 149 ASP B O 1
ATOM 2441 N N . ASP B 1 150 ? -27.844 7.387 6.938 1 35.88 150 ASP B N 1
ATOM 2442 C CA . ASP B 1 150 ? -28.75 6.395 6.348 1 35.88 150 ASP B CA 1
ATOM 2443 C C . ASP B 1 150 ? -27.953 5.25 5.715 1 35.88 150 ASP B C 1
ATOM 2445 O O . ASP B 1 150 ? -28.516 4.191 5.422 1 35.88 150 ASP B O 1
ATOM 2449 N N . ASN B 1 151 ? -26.984 5.359 4.668 1 36.53 151 ASN B N 1
ATOM 2450 C CA . ASN B 1 151 ? -27 4.371 3.594 1 36.53 151 ASN B CA 1
ATOM 2451 C C . ASN B 1 151 ? -26.203 3.127 3.963 1 36.53 151 ASN B C 1
ATOM 2453 O O . ASN B 1 151 ? -24.984 3.201 4.164 1 36.53 151 ASN B O 1
ATOM 2457 N N . ASP B 1 152 ? -26.734 2.053 4.539 1 36.97 152 ASP B N 1
ATOM 2458 C CA . ASP B 1 152 ? -26.688 0.632 4.867 1 36.97 152 ASP B CA 1
ATOM 2459 C C . ASP B 1 152 ? -25.828 -0.137 3.869 1 36.97 152 ASP B C 1
ATOM 2461 O O . ASP B 1 152 ? -25.766 -1.367 3.91 1 36.97 152 ASP B O 1
ATOM 2465 N N . ASP B 1 153 ? -25.5 0.408 2.756 1 36.19 153 ASP B N 1
ATOM 2466 C CA . ASP B 1 153 ? -25.234 -0.466 1.616 1 36.19 153 ASP B CA 1
ATOM 2467 C C . ASP B 1 153 ? -23.859 -1.121 1.724 1 36.19 153 ASP B C 1
ATOM 2469 O O . ASP B 1 153 ? -23.531 -2.012 0.939 1 36.19 153 ASP B O 1
ATOM 2473 N N . ILE B 1 154 ? -22.953 -0.512 2.279 1 38.34 154 ILE B N 1
ATOM 2474 C CA . ILE B 1 154 ? -21.672 -1.124 1.985 1 38.34 154 ILE B CA 1
ATOM 2475 C C . ILE B 1 154 ? -21.531 -2.434 2.758 1 38.34 154 ILE B C 1
ATOM 2477 O O . ILE B 1 154 ? -20.906 -3.381 2.277 1 38.34 154 ILE B O 1
ATOM 2481 N N . LEU B 1 155 ? -21.969 -2.426 4.012 1 36.78 155 LEU B N 1
ATOM 2482 C CA . LEU B 1 155 ? -21.906 -3.658 4.789 1 36.78 155 LEU B CA 1
ATOM 2483 C C . LEU B 1 155 ? -22.719 -4.762 4.121 1 36.78 155 LEU B C 1
ATOM 2485 O O . LEU B 1 155 ? -22.328 -5.934 4.16 1 36.78 155 LEU B O 1
ATOM 2489 N N . ASN B 1 156 ? -23.844 -4.383 3.543 1 36.62 156 ASN B N 1
ATOM 2490 C CA . ASN B 1 156 ? -24.719 -5.387 2.928 1 36.62 156 ASN B CA 1
ATOM 2491 C C . ASN B 1 156 ? -23.984 -6.16 1.834 1 36.62 156 ASN B C 1
ATOM 2493 O O . ASN B 1 156 ? -24.406 -7.242 1.436 1 36.62 156 ASN B O 1
ATOM 2497 N N . MET B 1 157 ? -23.188 -5.438 1.152 1 33.94 157 MET B N 1
ATOM 2498 C CA . MET B 1 157 ? -22.516 -6.109 0.038 1 33.94 157 MET B CA 1
ATOM 2499 C C . MET B 1 157 ? -21.516 -7.145 0.544 1 33.94 157 MET B C 1
ATOM 2501 O O . MET B 1 157 ? -21.203 -8.109 -0.158 1 33.94 157 MET B O 1
ATOM 2505 N N . VAL B 1 158 ? -20.891 -6.871 1.625 1 40.19 158 VAL B N 1
ATOM 2506 C CA . VAL B 1 158 ? -19.844 -7.758 2.113 1 40.19 158 VAL B CA 1
ATOM 2507 C C . VAL B 1 158 ? -20.453 -8.977 2.789 1 40.19 158 VAL B C 1
ATOM 2509 O O . VAL B 1 158 ? -19.859 -10.047 2.832 1 40.19 158 VAL B O 1
ATOM 2512 N N . ILE B 1 159 ? -21.562 -8.766 3.449 1 37.34 159 ILE B N 1
ATOM 2513 C CA . ILE B 1 159 ? -22.203 -9.883 4.137 1 37.34 159 ILE B CA 1
ATOM 2514 C C . ILE B 1 159 ? -23.141 -10.617 3.17 1 37.34 159 ILE B C 1
ATOM 2516 O O . ILE B 1 159 ? -23.844 -11.539 3.566 1 37.34 159 ILE B O 1
ATOM 2520 N N . GLY B 1 160 ? -22.812 -10.414 1.958 1 33.06 160 GLY B N 1
ATOM 2521 C CA . GLY B 1 160 ? -23.688 -11.211 1.107 1 33.06 160 GLY B CA 1
ATOM 2522 C C . GLY B 1 160 ? -24.188 -12.469 1.785 1 33.06 160 GLY B C 1
ATOM 2523 O O . GLY B 1 160 ? -23.438 -13.414 1.998 1 33.06 160 GLY B O 1
ATOM 2524 N N . GLU B 1 161 ? -24.938 -12.539 2.766 1 28.5 161 GLU B N 1
ATOM 2525 C CA . GLU B 1 161 ? -25.812 -13.703 2.859 1 28.5 161 GLU B CA 1
ATOM 2526 C C . GLU B 1 161 ? -26.828 -13.727 1.716 1 28.5 161 GLU B C 1
ATOM 2528 O O . GLU B 1 161 ? -27.359 -12.68 1.324 1 28.5 161 GLU B O 1
#

Foldseek 3Di:
DPPDPCVDPFCCVPPLVVVLVVVLVVLVVLLVVLLVLLVVDDPPCVVSLVVNQVSLVVLLVSLVVLLVVLVVCLVPDQADACVRNVNSLVSLVSSLVSLVVCLVCVCVSNVPNCVSRVVSNVSSNVSSVSSVVSSVSSVVRYDHPVVNPDDPPPVCVVPVD/DPPDPCVDPFCCVPPLVPPLVVVLVVLVVLLVVLLVLLVVDDPPCVVSLVVNQVSLVVLLVSLQVLLVVLQVCLVPDQADACVRNVNSLVSLVSSLVSLVVCLVCVCVSNVPNCVSRVVSNVSSNVSSVSSVVSSVSSVVRYDHPVVPPDDPPPVCVVPVD